Protein AF-A0A645EHX5-F1 (afdb_monomer)

Nearest PDB structures (foldseek):
  8ftm-assembly1_A  TM=7.800E-01  e=5.180E+00  Thermochaetoides thermophila DSM 1495
  3nym-assembly1_B  TM=6.771E-01  e=6.999E+00  Neisseria meningitidis serogroup B
  8tn6-assembly1_C  TM=2.397E-01  e=9.456E+00  synthetic construct

Foldseek 3Di:
DDDDDDPDDPVRVVVVVVQQQVAFQQVNDGGGLVRLVVLLVVLLVLLLVLLVQLVVCVVVVNPVSNLVSLVSNVVSVVSNVRSCVGSVPDDDVVSSDDPPGDHDDDDDDDDDADDDDDDDPDDPDQPDPVLLVLQVVLLVVLVVDDCLLVQLCVLPVDDSVLSVVLSCQQRPFWAQPDPVGTDHDRRGSLLSVLSVCSNVSPDHDPLSVLSSQLSSQLVVVVVVVDHSVVSNVVSCVVRVSVVRSCVVVVVVVVVRVD

Radius of gyration: 20.6 Å; Cα contacts (8 Å, |Δi|>4): 249; chains: 1; bounding box: 69×47×45 Å

Mean predicted aligned error: 15.37 Å

Organism: NCBI:txid1076179

pLDDT: mean 74.82, std 17.23, range [26.59, 97.88]

Solvent-accessible surface area (backbone atoms only — not comparable to full-atom values): 14590 Å² total; per-residue (Å²): 138,84,79,80,75,75,94,61,55,72,72,53,51,53,53,50,49,59,58,30,69,66,37,26,62,56,96,87,40,84,30,35,53,65,56,45,51,51,51,47,50,52,44,32,53,50,38,30,53,30,39,51,49,26,44,53,21,57,77,70,70,37,66,64,59,26,50,51,27,49,50,50,39,56,51,44,52,52,50,43,53,48,46,29,64,47,60,68,47,82,85,63,68,74,74,35,61,56,86,91,54,73,92,77,86,84,87,82,86,90,79,74,82,69,73,92,79,86,87,72,90,80,44,100,40,71,85,35,70,62,17,44,54,47,10,49,55,46,51,58,49,54,77,72,52,78,63,48,43,60,36,28,19,70,60,70,72,48,55,56,67,59,46,47,51,37,50,40,52,62,74,69,38,66,41,70,65,62,95,82,40,71,41,62,66,78,63,44,32,66,61,44,51,32,54,48,29,37,45,68,50,82,69,65,49,72,39,42,56,27,41,57,54,18,50,47,44,22,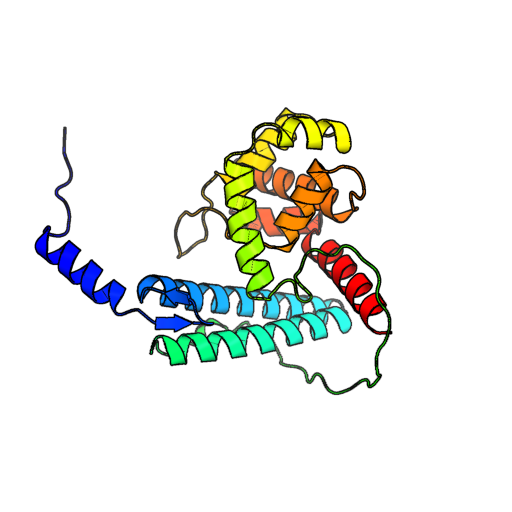51,58,31,36,77,71,71,40,52,60,68,58,15,45,56,54,19,40,72,80,26,46,30,70,61,47,45,50,50,50,54,50,49,52,55,53,65,70,56,51

Secondary structure (DSSP, 8-state):
---PPPSS-HHHHHHHHHHHTT-EEETTEEE-HHHHHHHHHHHHHHHHHHHHHHHHHHHHT-HHHHHHHHHHHHHHHHHHHHHHHHH-PPP-GGGG--TT---------------------S-SSTTSHHHHHHHHHHHHHHTT-SSHHHHHHHHH---HHHHHHHHHHHHT--EE-GGG-EEPPPP-HHHHHHHHHHHH-SS--HHHHHHHHHHHHHHHHHTTT--HHHHHHHHHHH--HHHHHHHHHHHHHHHTT-

Sequence (258 aa):
MGISQPTYSQDQLDEITAKNDKGCMIDGKHYSMYEAEQLQRRIETEVRRQKDIANIAKAAGDDNLRRNAQGNINMLNKKYIQVCKASGLPSQKERMAVSDYRRISLTKIRKKPIIDSGAISGARNPFSKEAEDHAIKYYNSVRKMSTDIQKISKNTGIDISDITEIKKYIFYDEHDLGEEGSSLFDPDYMMAQSWQRLIEGTDIQQHDITLLKHELSEKKLVEKGFTQSEAHIQASKAYNYAKEEEKYYAEINKHYKK

Structure (mmCIF, N/CA/C/O backbone):
data_AF-A0A645EHX5-F1
#
_entry.id   AF-A0A645EHX5-F1
#
loop_
_atom_site.group_PDB
_atom_site.id
_atom_site.type_symbol
_atom_site.label_atom_id
_atom_site.label_alt_id
_atom_site.label_comp_id
_atom_site.label_asym_id
_atom_site.label_entity_id
_atom_site.label_seq_id
_atom_site.pdbx_PDB_ins_code
_atom_site.Cartn_x
_atom_site.Cartn_y
_atom_site.Cartn_z
_atom_site.occupancy
_atom_site.B_iso_or_equiv
_atom_site.auth_seq_id
_atom_site.auth_comp_id
_atom_site.auth_asym_id
_atom_site.auth_atom_id
_atom_site.pdbx_PDB_model_num
ATOM 1 N N . MET A 1 1 ? 40.941 6.424 2.010 1.00 38.06 1 MET A N 1
ATOM 2 C CA . MET A 1 1 ? 40.021 6.941 0.974 1.00 38.06 1 MET A CA 1
ATOM 3 C C . MET A 1 1 ? 40.001 5.941 -0.179 1.00 38.06 1 MET A C 1
ATOM 5 O O . MET A 1 1 ? 40.797 6.071 -1.096 1.00 38.06 1 MET A O 1
ATOM 9 N N . GLY A 1 2 ? 39.202 4.876 -0.078 1.00 41.66 2 GLY A N 1
ATOM 10 C CA . GLY A 1 2 ? 39.077 3.872 -1.141 1.00 41.66 2 GLY A CA 1
ATOM 11 C C . GLY A 1 2 ? 37.868 4.209 -1.999 1.00 41.66 2 GLY A C 1
ATOM 12 O O . GLY A 1 2 ? 36.745 3.952 -1.582 1.00 41.66 2 GLY A O 1
ATOM 13 N N . ILE A 1 3 ? 38.088 4.847 -3.145 1.00 46.94 3 ILE A N 1
ATOM 14 C CA . ILE A 1 3 ? 37.013 5.152 -4.090 1.00 46.94 3 ILE A CA 1
ATOM 15 C C . ILE A 1 3 ? 36.802 3.879 -4.913 1.00 46.94 3 ILE A C 1
ATOM 17 O O . ILE A 1 3 ? 37.708 3.455 -5.630 1.00 46.94 3 ILE A O 1
ATOM 21 N N . SER A 1 4 ? 35.652 3.228 -4.727 1.00 45.72 4 SER A N 1
ATOM 22 C CA . SER A 1 4 ? 35.266 2.022 -5.467 1.00 45.72 4 SER A CA 1
ATOM 23 C C . SER A 1 4 ? 35.268 2.323 -6.966 1.00 45.72 4 SER A C 1
ATOM 25 O O . SER A 1 4 ? 34.642 3.296 -7.391 1.00 45.72 4 SER A O 1
ATOM 27 N N . GLN A 1 5 ? 35.989 1.530 -7.764 1.00 47.69 5 GLN A N 1
ATOM 28 C CA . GLN A 1 5 ? 35.965 1.701 -9.214 1.00 47.69 5 GLN A CA 1
ATOM 29 C C . GLN A 1 5 ? 34.592 1.283 -9.764 1.00 47.69 5 GLN A C 1
ATOM 31 O O . GLN A 1 5 ? 34.064 0.251 -9.341 1.00 47.69 5 GLN A O 1
ATOM 36 N N . PRO A 1 6 ? 34.000 2.065 -10.684 1.00 53.72 6 PRO A N 1
ATOM 37 C CA . PRO A 1 6 ? 32.726 1.718 -11.293 1.00 53.72 6 PRO A CA 1
ATOM 38 C C . PRO A 1 6 ? 32.841 0.390 -12.051 1.00 53.72 6 PRO A C 1
ATOM 40 O O . PRO A 1 6 ? 33.775 0.169 -12.817 1.00 53.72 6 PRO A O 1
ATOM 43 N N . THR A 1 7 ? 31.882 -0.502 -11.807 1.00 52.75 7 THR A N 1
ATOM 44 C CA . THR A 1 7 ? 31.855 -1.891 -12.300 1.00 52.75 7 THR A CA 1
ATOM 45 C C . THR A 1 7 ? 31.716 -2.003 -13.823 1.00 52.75 7 THR A C 1
ATOM 47 O O . THR A 1 7 ? 32.012 -3.055 -14.381 1.00 52.75 7 THR A O 1
ATOM 50 N N . TYR A 1 8 ? 31.294 -0.931 -14.497 1.00 52.12 8 TYR A N 1
ATOM 51 C CA . TYR A 1 8 ? 31.054 -0.885 -15.938 1.00 52.12 8 TYR A CA 1
ATOM 52 C C . TYR A 1 8 ? 31.720 0.348 -16.553 1.00 52.12 8 TYR A C 1
ATOM 54 O O . TYR A 1 8 ? 31.711 1.425 -15.950 1.00 52.12 8 TYR A O 1
ATOM 62 N N . SER A 1 9 ? 32.298 0.198 -17.748 1.00 69.25 9 SER A N 1
ATOM 63 C CA . SER A 1 9 ? 32.816 1.334 -18.520 1.00 69.25 9 SER A CA 1
ATOM 64 C C . SER A 1 9 ? 31.669 2.202 -19.054 1.00 69.25 9 SER A C 1
ATOM 66 O O . SER A 1 9 ? 30.533 1.740 -19.168 1.00 69.25 9 SER A O 1
ATOM 68 N N . GLN A 1 10 ? 31.953 3.460 -19.409 1.00 60.22 10 GLN A N 1
ATOM 69 C CA . GLN A 1 10 ? 30.940 4.371 -19.960 1.00 60.22 10 GLN A CA 1
ATOM 70 C C . GLN A 1 10 ? 30.268 3.790 -21.216 1.00 60.22 10 GLN A C 1
ATOM 72 O O . GLN A 1 10 ? 29.047 3.817 -21.326 1.00 60.22 10 GLN A O 1
ATOM 77 N N . ASP A 1 11 ? 31.048 3.148 -22.088 1.00 59.12 11 ASP A N 1
ATOM 78 C CA . ASP A 1 11 ? 30.528 2.482 -23.286 1.00 59.12 11 ASP A CA 1
ATOM 79 C C . ASP A 1 11 ? 29.586 1.314 -22.941 1.00 59.12 11 ASP A C 1
ATOM 81 O O . ASP A 1 11 ? 28.586 1.096 -23.621 1.00 59.12 11 ASP A O 1
ATOM 85 N N . GLN A 1 12 ? 29.856 0.578 -21.854 1.00 54.19 12 GLN A N 1
ATOM 86 C CA . GLN A 1 12 ? 28.976 -0.493 -21.372 1.00 54.19 12 GLN A CA 1
ATOM 87 C C . GLN A 1 12 ? 27.676 0.056 -20.769 1.00 54.19 12 GLN A C 1
ATOM 89 O O . GLN A 1 12 ? 26.622 -0.549 -20.957 1.00 54.19 12 GLN A O 1
ATOM 94 N N . LEU A 1 13 ? 27.728 1.198 -20.073 1.00 51.84 13 LEU A N 1
ATOM 95 C CA . LEU A 1 13 ? 26.540 1.884 -19.551 1.00 51.84 13 LEU A CA 1
ATOM 96 C C . LEU A 1 13 ? 25.632 2.372 -20.685 1.00 51.84 13 LEU A C 1
ATOM 98 O O . LEU A 1 13 ? 24.416 2.184 -20.617 1.00 51.84 13 LEU A O 1
ATOM 102 N N . ASP A 1 14 ? 26.208 2.919 -21.752 1.00 55.72 14 ASP A N 1
ATOM 103 C CA . ASP A 1 14 ? 25.457 3.393 -22.917 1.00 55.72 14 ASP A CA 1
ATOM 104 C C . ASP A 1 14 ? 24.842 2.219 -23.702 1.00 55.72 14 ASP A C 1
ATOM 106 O O . ASP A 1 14 ? 23.697 2.292 -24.153 1.00 55.72 14 ASP A O 1
ATOM 110 N N . GLU A 1 15 ? 25.538 1.079 -23.783 1.00 54.91 15 GLU A N 1
ATOM 111 C CA . GLU A 1 15 ? 25.020 -0.141 -24.413 1.00 54.91 15 GLU A CA 1
ATOM 112 C C . GLU A 1 15 ? 23.889 -0.802 -23.599 1.00 54.91 15 GLU A C 1
ATOM 114 O O . GLU A 1 15 ? 22.929 -1.332 -24.170 1.00 54.91 15 GLU A O 1
ATOM 119 N N . ILE A 1 16 ? 23.974 -0.758 -22.264 1.00 49.56 16 ILE A N 1
ATOM 120 C CA . ILE A 1 16 ? 22.909 -1.190 -21.344 1.00 49.56 16 ILE A CA 1
ATOM 121 C C . ILE A 1 16 ? 21.696 -0.262 -21.472 1.00 49.56 16 ILE A C 1
ATOM 123 O O . ILE A 1 16 ? 20.566 -0.743 -21.561 1.00 49.56 16 ILE A O 1
ATOM 127 N N . THR A 1 17 ? 21.919 1.050 -21.552 1.00 51.59 17 THR A N 1
ATOM 128 C CA . THR A 1 17 ? 20.861 2.059 -21.720 1.00 51.59 17 THR A CA 1
ATOM 129 C C . THR A 1 17 ? 20.143 1.881 -23.060 1.00 51.59 17 THR A C 1
ATOM 131 O O . THR A 1 17 ? 18.920 1.778 -23.090 1.00 51.59 17 THR A O 1
ATOM 134 N N . ALA A 1 18 ? 20.884 1.679 -24.153 1.00 55.12 18 ALA A N 1
ATOM 135 C CA . ALA A 1 18 ? 20.322 1.417 -25.480 1.00 55.12 18 ALA A CA 1
ATOM 136 C C . ALA A 1 18 ? 19.568 0.071 -25.581 1.00 55.12 18 ALA A C 1
ATOM 138 O O . ALA A 1 18 ? 18.618 -0.062 -26.358 1.00 55.12 18 ALA A O 1
ATOM 139 N N . LYS A 1 19 ? 19.966 -0.951 -24.807 1.00 50.28 19 LYS A N 1
ATOM 140 C CA . LYS A 1 19 ? 19.232 -2.229 -24.695 1.00 50.28 19 LYS A CA 1
ATOM 141 C C . LYS A 1 19 ? 17.985 -2.102 -23.812 1.00 50.28 19 LYS A C 1
ATOM 143 O O . LYS A 1 19 ? 16.971 -2.716 -24.137 1.00 50.28 19 LYS A O 1
ATOM 148 N N . ASN A 1 20 ? 18.029 -1.290 -22.756 1.00 49.09 20 ASN A N 1
ATOM 149 C CA . ASN A 1 20 ? 16.873 -0.962 -21.918 1.00 49.09 20 ASN A CA 1
ATOM 150 C C . ASN A 1 20 ? 15.824 -0.137 -22.682 1.00 49.09 20 ASN A C 1
ATOM 152 O O . ASN A 1 20 ? 14.632 -0.405 -22.530 1.00 49.09 20 ASN A O 1
ATOM 156 N N . ASP A 1 21 ? 16.262 0.763 -23.567 1.00 56.41 21 ASP A N 1
ATOM 157 C CA . ASP A 1 21 ? 15.409 1.582 -24.440 1.00 56.41 21 ASP A CA 1
ATOM 158 C C . ASP A 1 21 ? 14.662 0.785 -25.518 1.00 56.41 21 ASP A C 1
ATOM 160 O O . ASP A 1 21 ? 13.666 1.272 -26.047 1.00 56.41 21 ASP A O 1
ATOM 164 N N . LYS A 1 22 ? 15.074 -0.456 -25.832 1.00 64.38 22 LYS A N 1
ATOM 165 C CA . LYS A 1 22 ? 14.273 -1.331 -26.710 1.00 64.38 22 LYS A CA 1
ATOM 166 C C . LYS A 1 22 ? 12.910 -1.664 -26.105 1.00 64.38 22 LYS A C 1
ATOM 168 O O . LYS A 1 22 ? 11.968 -1.825 -26.875 1.00 64.38 22 LYS A O 1
ATOM 173 N N . GLY A 1 23 ? 12.847 -1.742 -24.771 1.00 69.56 23 GLY A N 1
ATOM 174 C CA . GLY A 1 23 ? 11.644 -1.772 -23.944 1.00 69.56 23 GLY A CA 1
ATOM 175 C C . GLY A 1 23 ? 10.464 -2.610 -24.441 1.00 69.56 23 GLY A C 1
ATOM 176 O O . GLY A 1 23 ? 10.573 -3.523 -25.255 1.00 69.56 23 GLY A O 1
ATOM 177 N N . CYS A 1 24 ? 9.291 -2.319 -23.899 1.00 72.19 24 CYS A N 1
ATOM 178 C CA . CYS A 1 24 ? 8.032 -2.867 -24.365 1.00 72.19 24 CYS A CA 1
ATOM 179 C C . CYS A 1 24 ? 6.868 -1.942 -24.024 1.00 72.19 24 CYS A C 1
ATOM 181 O O . CYS A 1 24 ? 6.900 -1.173 -23.063 1.00 72.19 24 CYS A O 1
ATOM 183 N N . MET A 1 25 ? 5.809 -2.033 -24.825 1.00 70.69 25 MET A N 1
ATOM 184 C CA . MET A 1 25 ? 4.593 -1.263 -24.600 1.00 70.69 25 MET A CA 1
ATOM 185 C C . MET A 1 25 ? 3.594 -2.097 -23.807 1.00 70.69 25 MET A C 1
ATOM 187 O O . MET A 1 25 ? 3.005 -3.044 -24.329 1.00 70.69 25 MET A O 1
ATOM 191 N N . ILE A 1 26 ? 3.364 -1.719 -22.553 1.00 65.44 26 ILE A N 1
ATOM 192 C CA . ILE A 1 26 ? 2.394 -2.372 -21.671 1.00 65.44 26 ILE A CA 1
ATOM 193 C C . ILE A 1 26 ? 1.330 -1.334 -21.308 1.00 65.44 26 ILE A C 1
ATOM 195 O O . ILE A 1 26 ? 1.630 -0.263 -20.790 1.00 65.44 26 ILE A O 1
ATOM 199 N N . ASP A 1 27 ? 0.071 -1.622 -21.646 1.00 59.00 27 ASP A N 1
ATOM 200 C CA . ASP A 1 27 ? -1.072 -0.696 -21.548 1.00 59.00 27 ASP A CA 1
ATOM 201 C C . ASP A 1 27 ? -0.816 0.702 -22.135 1.00 59.00 27 ASP A C 1
ATOM 203 O O . ASP A 1 27 ? -1.329 1.698 -21.635 1.00 59.00 27 ASP A O 1
ATOM 207 N N . GLY A 1 28 ? -0.012 0.818 -23.192 1.00 57.53 28 GLY A N 1
ATOM 208 C CA . GLY A 1 28 ? 0.279 2.108 -23.826 1.00 57.53 28 GLY A CA 1
ATOM 209 C C . GLY A 1 28 ? 1.291 2.981 -23.075 1.00 57.53 28 GLY A C 1
ATOM 210 O O . GLY A 1 28 ? 1.380 4.169 -23.366 1.00 57.53 28 GLY A O 1
ATOM 211 N N . LYS A 1 29 ? 2.041 2.425 -22.116 1.00 58.69 29 LYS A N 1
ATOM 212 C CA . LYS A 1 29 ? 3.270 3.027 -21.578 1.00 58.69 29 LYS A CA 1
ATOM 213 C C . LYS A 1 29 ? 4.481 2.239 -22.057 1.00 58.69 29 LYS A C 1
ATOM 215 O O . LYS A 1 29 ? 4.402 1.016 -22.167 1.00 58.69 29 LYS A O 1
ATOM 220 N N . HIS A 1 30 ? 5.574 2.950 -22.307 1.00 67.50 30 HIS A N 1
ATOM 221 C CA . HIS A 1 30 ? 6.869 2.339 -22.559 1.00 67.50 30 HIS A CA 1
ATOM 222 C C . HIS A 1 30 ? 7.486 1.924 -21.225 1.00 67.50 30 HIS A C 1
ATOM 224 O O . HIS A 1 30 ? 7.610 2.753 -20.328 1.00 67.50 30 HIS A O 1
ATOM 230 N N . TYR A 1 31 ? 7.832 0.651 -21.105 1.00 66.75 31 TYR A N 1
ATOM 231 C CA . TYR A 1 31 ? 8.607 0.099 -20.003 1.00 66.75 31 TYR A CA 1
ATOM 232 C C . TYR A 1 31 ? 9.951 -0.331 -20.561 1.00 66.75 31 TYR A C 1
ATOM 234 O O . TYR A 1 31 ? 9.991 -0.998 -21.593 1.00 66.75 31 TYR A O 1
ATOM 242 N N . SER A 1 32 ? 11.043 -0.014 -19.879 1.00 75.88 32 SER A N 1
ATOM 243 C CA . SER A 1 32 ? 12.301 -0.713 -20.125 1.00 75.88 32 SER A CA 1
ATOM 244 C C . SER A 1 32 ? 12.143 -2.208 -19.826 1.00 75.88 32 SER A C 1
ATOM 246 O O . SER A 1 32 ? 11.229 -2.636 -19.114 1.00 75.88 32 SER A O 1
ATOM 248 N N . MET A 1 33 ? 13.047 -3.030 -20.356 1.00 68.38 33 MET A N 1
ATOM 249 C CA . MET A 1 33 ? 13.034 -4.472 -20.079 1.00 68.38 33 MET A CA 1
ATOM 250 C C . MET A 1 33 ? 13.141 -4.771 -18.578 1.00 68.38 33 MET A C 1
ATOM 252 O O . MET A 1 33 ? 12.440 -5.649 -18.078 1.00 68.38 33 MET A O 1
ATOM 256 N N . TYR A 1 34 ? 13.952 -3.991 -17.858 1.00 65.56 34 TYR A N 1
ATOM 257 C CA . TYR A 1 34 ? 14.086 -4.087 -16.408 1.00 65.56 34 TYR A CA 1
ATOM 258 C C . TYR A 1 34 ? 12.778 -3.743 -15.682 1.00 65.56 34 TYR A C 1
ATOM 260 O O . TYR A 1 34 ? 12.307 -4.519 -14.854 1.00 65.56 34 TYR A O 1
ATOM 268 N N . GLU A 1 35 ? 12.134 -2.624 -16.023 1.00 70.44 35 GLU A N 1
ATOM 269 C CA . GLU A 1 35 ? 10.859 -2.235 -15.403 1.00 70.44 35 GLU A CA 1
ATOM 270 C C . GLU A 1 35 ? 9.736 -3.233 -15.716 1.00 70.44 35 GLU A C 1
ATOM 272 O O . GLU A 1 35 ? 8.873 -3.481 -14.875 1.00 70.44 35 GLU A O 1
ATOM 277 N N . ALA A 1 36 ? 9.744 -3.841 -16.904 1.00 70.81 36 ALA A N 1
ATOM 278 C CA . ALA A 1 36 ? 8.793 -4.886 -17.266 1.00 70.81 36 ALA A CA 1
ATOM 279 C C . ALA A 1 36 ? 9.003 -6.176 -16.455 1.00 70.81 36 ALA A C 1
ATOM 281 O O . ALA A 1 36 ? 8.028 -6.834 -16.088 1.00 70.81 36 ALA A O 1
ATOM 282 N N . GLU A 1 37 ? 10.254 -6.525 -16.147 1.00 74.44 37 GLU A N 1
ATOM 283 C CA . GLU A 1 37 ? 10.597 -7.659 -15.284 1.00 74.44 37 GLU A CA 1
ATOM 284 C C . GLU A 1 37 ? 10.192 -7.402 -13.829 1.00 74.44 37 GLU A C 1
ATOM 286 O O . GLU A 1 37 ? 9.601 -8.272 -13.187 1.00 74.44 37 GLU A O 1
ATOM 291 N N . GLN A 1 38 ? 10.416 -6.187 -13.323 1.00 74.81 38 GLN A N 1
ATOM 292 C CA . GLN A 1 38 ? 9.932 -5.789 -11.998 1.00 74.81 38 GLN A CA 1
ATOM 293 C C . GLN A 1 38 ? 8.402 -5.790 -11.933 1.00 74.81 38 GLN A C 1
ATOM 295 O O . GLN A 1 38 ? 7.809 -6.330 -11.001 1.00 74.81 38 GLN A O 1
ATOM 300 N N . LEU A 1 39 ? 7.735 -5.296 -12.979 1.00 76.94 39 LEU A N 1
ATOM 301 C CA . LEU A 1 39 ? 6.281 -5.362 -13.083 1.00 76.94 39 LEU A CA 1
ATOM 302 C C . LEU A 1 39 ? 5.773 -6.812 -13.099 1.00 76.94 39 LEU A C 1
ATOM 304 O O . LEU A 1 39 ? 4.747 -7.106 -12.482 1.00 76.94 39 LEU A O 1
ATOM 308 N N . GLN A 1 40 ? 6.478 -7.720 -13.780 1.00 84.25 40 GLN A N 1
ATOM 309 C CA . GLN A 1 40 ? 6.174 -9.150 -13.763 1.00 84.25 40 GLN A CA 1
ATOM 310 C C . GLN A 1 40 ? 6.250 -9.707 -12.333 1.00 84.25 40 GLN A C 1
ATOM 312 O O . GLN A 1 40 ? 5.276 -10.315 -11.886 1.00 84.25 40 GLN A O 1
ATOM 317 N N . ARG A 1 41 ? 7.346 -9.451 -11.604 1.00 78.38 41 ARG A N 1
ATOM 318 C CA . ARG A 1 41 ? 7.542 -9.891 -10.207 1.00 78.38 41 ARG A CA 1
ATOM 319 C C . ARG A 1 41 ? 6.477 -9.336 -9.262 1.00 78.38 41 ARG A C 1
ATOM 321 O O . ARG A 1 41 ? 5.880 -10.098 -8.503 1.00 78.38 41 ARG A O 1
ATOM 328 N N . ARG A 1 42 ? 6.147 -8.047 -9.380 1.00 76.00 42 ARG A N 1
ATOM 329 C CA . ARG A 1 42 ? 5.094 -7.404 -8.578 1.00 76.00 42 ARG A CA 1
ATOM 330 C C . ARG A 1 42 ? 3.749 -8.109 -8.741 1.00 76.00 42 ARG A C 1
ATOM 332 O O . ARG A 1 42 ? 3.067 -8.410 -7.763 1.00 76.00 42 ARG A O 1
ATOM 339 N N . ILE A 1 43 ? 3.379 -8.430 -9.983 1.00 79.75 43 ILE A N 1
ATOM 340 C CA . ILE A 1 43 ? 2.148 -9.178 -10.260 1.00 79.75 43 ILE A CA 1
ATOM 341 C C . ILE A 1 43 ? 2.223 -10.590 -9.661 1.00 79.75 43 ILE A C 1
ATOM 343 O O . ILE A 1 43 ? 1.219 -11.074 -9.140 1.00 79.75 43 ILE A O 1
ATOM 347 N N . GLU A 1 44 ? 3.383 -11.253 -9.704 1.00 87.56 44 GLU A N 1
ATOM 348 C CA . GLU A 1 44 ? 3.558 -12.578 -9.096 1.00 87.56 44 GLU A CA 1
ATOM 349 C C . GLU A 1 44 ? 3.335 -12.549 -7.580 1.00 87.56 44 GLU A C 1
ATOM 351 O O . GLU A 1 44 ? 2.581 -13.375 -7.052 1.00 87.56 44 GLU A O 1
ATOM 356 N N . THR A 1 45 ? 3.944 -11.580 -6.894 1.00 78.31 45 THR A N 1
ATOM 357 C CA . THR A 1 45 ? 3.801 -11.371 -5.448 1.00 78.31 45 THR A CA 1
ATOM 358 C C . THR A 1 45 ? 2.357 -11.072 -5.069 1.00 78.31 45 THR A C 1
ATOM 360 O O . THR A 1 45 ? 1.815 -11.725 -4.175 1.00 78.31 45 THR A O 1
ATOM 363 N N . GLU A 1 46 ? 1.676 -10.199 -5.808 1.00 72.75 46 GLU A N 1
ATOM 364 C CA . GLU A 1 46 ? 0.279 -9.887 -5.516 1.00 72.75 46 GLU A CA 1
ATOM 365 C C . GLU A 1 46 ? -0.647 -11.087 -5.778 1.00 72.75 46 GLU A C 1
ATOM 367 O O . GLU A 1 46 ? -1.585 -11.338 -5.019 1.00 72.75 46 GLU A O 1
ATOM 372 N N . VAL A 1 47 ? -0.368 -11.913 -6.795 1.00 83.56 47 VAL A N 1
ATOM 373 C CA . VAL A 1 47 ? -1.117 -13.163 -6.996 1.00 83.56 47 VAL A CA 1
ATOM 374 C C . VAL A 1 47 ? -0.932 -14.115 -5.815 1.00 83.56 47 VAL A C 1
ATOM 376 O O . VAL A 1 47 ? -1.915 -14.745 -5.418 1.00 83.56 47 VAL A O 1
ATOM 379 N N . ARG A 1 48 ? 0.274 -14.229 -5.241 1.00 90.62 48 ARG A N 1
ATOM 380 C CA . ARG A 1 48 ? 0.491 -15.028 -4.021 1.00 90.62 48 ARG A CA 1
ATOM 381 C C . ARG A 1 48 ? -0.316 -14.470 -2.852 1.00 90.62 48 ARG A C 1
ATOM 383 O O . ARG A 1 48 ? -1.123 -15.207 -2.290 1.00 90.62 48 ARG A O 1
ATOM 390 N N . ARG A 1 49 ? -0.227 -13.161 -2.599 1.00 73.06 49 ARG A N 1
ATOM 391 C CA . ARG A 1 49 ? -0.979 -12.483 -1.532 1.00 73.06 49 ARG A CA 1
ATOM 392 C C . ARG A 1 49 ? -2.482 -12.745 -1.630 1.00 73.06 49 ARG A C 1
ATOM 394 O O . ARG A 1 49 ? -3.124 -13.129 -0.656 1.00 73.06 49 ARG A O 1
ATOM 401 N N . GLN A 1 50 ? -3.059 -12.620 -2.825 1.00 77.25 50 GLN A N 1
ATOM 402 C CA . GLN A 1 50 ? -4.484 -12.891 -3.038 1.00 77.25 50 GLN A CA 1
ATOM 403 C C . GLN A 1 50 ? -4.841 -14.376 -2.851 1.00 77.25 50 GLN A C 1
ATOM 405 O O . GLN A 1 50 ? -5.948 -14.700 -2.412 1.00 77.25 50 GLN A O 1
ATOM 410 N N . LYS A 1 51 ? -3.932 -15.305 -3.172 1.00 86.75 51 LYS A N 1
ATOM 411 C CA . LYS A 1 51 ? -4.133 -16.738 -2.903 1.00 86.75 51 LYS A CA 1
ATOM 412 C C . LYS A 1 51 ? -4.100 -17.043 -1.407 1.00 86.75 51 LYS A C 1
ATOM 414 O O . LYS A 1 51 ? -4.948 -17.812 -0.954 1.00 86.75 51 LYS A O 1
ATOM 419 N N . ASP A 1 52 ? -3.206 -16.404 -0.653 1.00 71.75 52 ASP A N 1
ATOM 420 C CA . ASP A 1 52 ? -3.170 -16.491 0.810 1.00 71.75 52 ASP A CA 1
ATOM 421 C C . ASP A 1 52 ? -4.462 -15.949 1.426 1.00 71.75 52 ASP A C 1
ATOM 423 O O . ASP A 1 52 ? -5.102 -16.633 2.225 1.00 71.75 52 ASP A O 1
ATOM 427 N N . ILE A 1 53 ? -4.937 -14.788 0.965 1.00 67.88 53 ILE A N 1
ATOM 428 C CA . ILE A 1 53 ? -6.234 -14.230 1.376 1.00 67.88 53 ILE A CA 1
ATOM 429 C C . ILE A 1 53 ? -7.369 -15.217 1.081 1.00 67.88 53 ILE A C 1
ATOM 431 O O . ILE A 1 53 ? -8.219 -15.457 1.937 1.00 67.88 53 ILE A O 1
ATOM 435 N N . ALA A 1 54 ? -7.385 -15.844 -0.098 1.00 74.75 54 ALA A N 1
ATOM 436 C CA . ALA A 1 54 ? -8.406 -16.832 -0.441 1.00 74.75 54 ALA A CA 1
ATOM 437 C C . ALA A 1 54 ? -8.360 -18.080 0.464 1.00 74.75 54 ALA A C 1
ATOM 439 O O . ALA A 1 54 ? -9.412 -18.654 0.765 1.00 74.75 54 ALA A O 1
ATOM 440 N N . ASN A 1 55 ? -7.172 -18.497 0.909 1.00 80.31 55 ASN A N 1
ATOM 441 C CA . ASN A 1 55 ? -6.998 -19.589 1.867 1.00 80.31 55 ASN A CA 1
ATOM 442 C C . ASN A 1 55 ? -7.496 -19.206 3.263 1.00 80.31 55 ASN A C 1
ATOM 444 O O . ASN A 1 55 ? -8.253 -19.969 3.867 1.00 80.31 55 ASN A O 1
ATOM 448 N N . ILE A 1 56 ? -7.143 -18.011 3.741 1.00 72.06 56 ILE A N 1
ATOM 449 C CA . ILE A 1 56 ? -7.613 -17.473 5.024 1.00 72.06 56 ILE A CA 1
ATOM 450 C C . ILE A 1 56 ? -9.140 -17.338 5.008 1.00 72.06 56 ILE A C 1
ATOM 452 O O . ILE A 1 56 ? -9.815 -17.814 5.918 1.00 72.06 56 ILE A O 1
ATOM 456 N N . ALA A 1 57 ? -9.703 -16.773 3.939 1.00 70.44 57 ALA A N 1
ATOM 457 C CA . ALA A 1 57 ? -11.144 -16.626 3.759 1.00 70.44 57 ALA A CA 1
ATOM 458 C C . ALA A 1 57 ? -11.864 -17.981 3.767 1.00 70.44 57 ALA A C 1
ATOM 460 O O . ALA A 1 57 ? -12.903 -18.136 4.403 1.00 70.44 57 ALA A O 1
ATOM 461 N N . LYS A 1 58 ? -11.281 -18.996 3.117 1.00 84.88 58 LYS A N 1
ATOM 462 C CA . LYS A 1 58 ? -11.792 -20.370 3.155 1.00 84.88 58 LYS A CA 1
ATOM 463 C C . LYS A 1 58 ? -11.768 -20.945 4.575 1.00 84.88 58 LYS A C 1
ATOM 465 O O . LYS A 1 58 ? -12.745 -21.579 4.961 1.00 84.88 58 LYS A O 1
ATOM 470 N N . ALA A 1 59 ? -10.688 -20.742 5.331 1.00 76.56 59 ALA A N 1
ATOM 471 C CA . ALA A 1 59 ? -10.583 -21.202 6.718 1.00 76.56 59 ALA A CA 1
ATOM 472 C C . ALA A 1 59 ? -11.587 -20.491 7.644 1.00 76.56 59 ALA A C 1
ATOM 474 O O . ALA A 1 59 ? -12.125 -21.110 8.557 1.00 76.56 59 ALA A O 1
ATOM 475 N N . ALA A 1 60 ? -11.881 -19.218 7.370 1.00 66.06 60 ALA A N 1
ATOM 476 C CA . ALA A 1 60 ? -12.855 -18.412 8.101 1.00 66.06 60 ALA A CA 1
ATOM 477 C C . ALA A 1 60 ? -14.318 -18.616 7.650 1.00 66.06 60 ALA A C 1
ATOM 479 O O . ALA A 1 60 ? -15.226 -18.087 8.286 1.00 66.06 60 ALA A O 1
ATOM 480 N N . GLY A 1 61 ? -14.564 -19.344 6.554 1.00 70.00 61 GLY A N 1
ATOM 481 C CA . GLY A 1 61 ? -15.900 -19.496 5.964 1.00 70.00 61 GLY A CA 1
ATOM 482 C C . GLY A 1 61 ? -16.440 -18.242 5.253 1.00 70.00 61 GLY A C 1
ATOM 483 O O . GLY A 1 61 ? -17.637 -18.165 4.983 1.00 70.00 61 GLY A O 1
ATOM 484 N N . ASP A 1 62 ? -15.590 -17.259 4.935 1.00 65.69 62 ASP A N 1
ATOM 485 C CA . ASP A 1 62 ? -15.983 -16.038 4.219 1.00 65.69 62 ASP A CA 1
ATOM 486 C C . ASP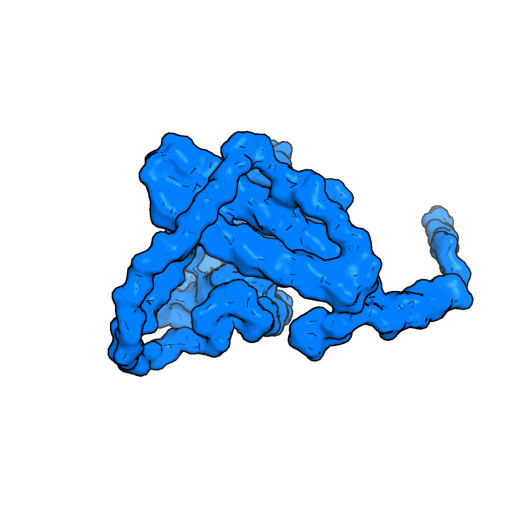 A 1 62 ? -15.950 -16.246 2.696 1.00 65.69 62 ASP A C 1
ATOM 488 O O . ASP A 1 62 ? -14.961 -15.997 1.998 1.00 65.69 62 ASP A O 1
ATOM 492 N N . ASP A 1 63 ? -17.077 -16.709 2.159 1.00 69.75 63 ASP A N 1
ATOM 493 C CA . ASP A 1 63 ? -17.222 -16.978 0.730 1.00 69.75 63 ASP A CA 1
ATOM 494 C C . ASP A 1 63 ? -17.189 -15.721 -0.154 1.00 69.75 63 ASP A C 1
ATOM 496 O O . ASP A 1 63 ? -16.896 -15.823 -1.351 1.00 69.75 63 ASP A O 1
ATOM 500 N N . ASN A 1 64 ? -17.512 -14.539 0.381 1.00 61.78 64 ASN A N 1
ATOM 501 C CA . ASN A 1 64 ? -17.483 -13.305 -0.405 1.00 61.78 64 ASN A CA 1
ATOM 502 C C . ASN A 1 64 ? -16.042 -12.838 -0.601 1.00 61.78 64 ASN A C 1
ATOM 504 O O . ASN A 1 64 ? -15.639 -12.627 -1.746 1.00 61.78 64 ASN A O 1
ATOM 508 N N . LEU A 1 65 ? -15.261 -12.790 0.481 1.00 61.19 65 LEU A N 1
ATOM 509 C CA . LEU A 1 65 ? -13.835 -12.462 0.447 1.00 61.19 65 LEU A CA 1
ATOM 510 C C . LEU A 1 65 ? -13.069 -13.434 -0.457 1.00 61.19 65 LEU A C 1
ATOM 512 O O . LEU A 1 65 ? -12.304 -13.034 -1.335 1.00 61.19 65 LEU A O 1
ATOM 516 N N . ARG A 1 66 ? -13.362 -14.733 -0.336 1.00 75.75 66 ARG A N 1
ATOM 517 C CA . ARG A 1 66 ? -12.759 -15.764 -1.188 1.00 75.75 66 ARG A CA 1
ATOM 518 C C . ARG A 1 66 ? -13.070 -15.552 -2.677 1.00 75.75 66 ARG A C 1
ATOM 520 O O . ARG A 1 66 ? -12.208 -15.792 -3.526 1.00 75.75 66 ARG A O 1
ATOM 527 N N . ARG A 1 67 ? -14.288 -15.107 -3.021 1.00 69.81 67 ARG A N 1
ATOM 528 C CA . ARG A 1 67 ? -14.689 -14.794 -4.408 1.00 69.81 67 ARG A CA 1
ATOM 529 C C . ARG A 1 67 ? -14.062 -13.502 -4.926 1.00 69.81 67 ARG A C 1
ATOM 531 O O . ARG A 1 67 ? -13.664 -13.475 -6.090 1.00 69.81 67 ARG A O 1
ATOM 538 N N . ASN A 1 68 ? -13.936 -12.475 -4.091 1.00 66.50 68 ASN A N 1
ATOM 539 C CA . ASN A 1 68 ? -13.264 -11.227 -4.453 1.00 66.50 68 ASN A CA 1
ATOM 540 C C . ASN A 1 68 ? -11.778 -11.465 -4.730 1.00 66.50 68 ASN A C 1
ATOM 542 O O . ASN A 1 68 ? -11.313 -11.161 -5.830 1.00 66.50 68 ASN A O 1
ATOM 546 N N . ALA A 1 69 ? -11.080 -12.145 -3.815 1.00 66.44 69 ALA A N 1
ATOM 547 C CA . ALA A 1 69 ? -9.691 -12.553 -4.005 1.00 66.44 69 ALA A CA 1
ATOM 548 C C . ALA A 1 69 ? -9.521 -13.379 -5.291 1.00 66.44 69 ALA A C 1
ATOM 550 O O . ALA A 1 69 ? -8.623 -13.138 -6.095 1.00 66.44 69 ALA A O 1
ATOM 551 N N . GLN A 1 70 ? -10.454 -14.295 -5.579 1.00 82.31 70 GLN A N 1
ATOM 552 C CA . GLN A 1 70 ? -10.457 -15.032 -6.843 1.00 82.31 70 GLN A CA 1
ATOM 553 C C . GLN A 1 70 ? -10.629 -14.132 -8.082 1.00 82.31 70 GLN A C 1
ATOM 555 O O . GLN A 1 70 ? -10.024 -14.409 -9.125 1.00 82.31 70 GLN A O 1
ATOM 560 N N . GLY A 1 71 ? -11.462 -13.093 -7.997 1.00 72.62 71 GLY A N 1
ATOM 561 C CA . GLY A 1 71 ? -11.631 -12.069 -9.029 1.00 72.62 71 GLY A CA 1
ATOM 562 C C . GLY A 1 71 ? -10.331 -11.316 -9.303 1.00 72.62 71 GLY A C 1
ATOM 563 O O . GLY A 1 71 ? -9.900 -11.257 -10.458 1.00 72.62 71 GLY A O 1
ATOM 564 N N . ASN A 1 72 ? -9.667 -10.858 -8.242 1.00 71.88 72 ASN A N 1
ATOM 565 C CA . ASN A 1 72 ? -8.376 -10.171 -8.302 1.00 71.88 72 ASN A CA 1
ATOM 566 C C . ASN A 1 72 ? -7.299 -11.070 -8.918 1.00 71.88 72 ASN A C 1
ATOM 568 O O . ASN A 1 72 ? -6.654 -10.678 -9.887 1.00 71.88 72 ASN A O 1
ATOM 572 N N . ILE A 1 73 ? -7.197 -12.329 -8.473 1.00 81.81 73 ILE A N 1
ATOM 573 C CA . ILE A 1 73 ? -6.288 -13.331 -9.055 1.00 81.81 73 ILE A CA 1
ATOM 574 C C . ILE A 1 73 ? -6.528 -13.486 -10.560 1.00 81.81 73 ILE A C 1
ATOM 576 O O . ILE A 1 73 ? -5.576 -13.571 -11.333 1.00 81.81 73 ILE A O 1
ATOM 580 N N . ASN A 1 74 ? -7.784 -13.539 -11.013 1.00 81.31 74 ASN A N 1
ATOM 581 C CA . ASN A 1 74 ? -8.081 -13.669 -12.442 1.00 81.31 74 ASN A CA 1
ATOM 582 C C . ASN A 1 74 ? -7.637 -12.428 -13.236 1.00 81.31 74 ASN A C 1
ATOM 584 O O . ASN A 1 74 ? -7.182 -12.571 -14.371 1.00 81.31 74 ASN A O 1
ATOM 588 N N . MET A 1 75 ? -7.781 -11.228 -12.669 1.00 74.94 75 MET A N 1
ATOM 589 C CA . MET A 1 75 ? -7.367 -9.973 -13.301 1.00 74.94 75 MET A CA 1
ATOM 590 C C . MET A 1 75 ? -5.842 -9.847 -13.359 1.00 74.94 75 MET A C 1
ATOM 592 O O . MET A 1 75 ? -5.292 -9.621 -14.436 1.00 74.94 75 MET A O 1
ATOM 596 N N . LEU A 1 76 ? -5.161 -10.108 -12.244 1.00 80.06 76 LEU A N 1
ATOM 597 C CA . LEU A 1 76 ? -3.702 -10.112 -12.150 1.00 80.06 76 LEU A CA 1
ATOM 598 C C . LEU A 1 76 ? -3.083 -11.137 -13.098 1.00 80.06 76 LEU A C 1
ATOM 600 O O . LEU A 1 76 ? -2.162 -10.808 -13.830 1.00 80.06 76 LEU A O 1
ATOM 604 N N . ASN A 1 77 ? -3.647 -12.345 -13.203 1.00 87.69 77 ASN A N 1
ATOM 605 C CA . ASN A 1 77 ? -3.171 -13.336 -14.174 1.00 87.69 77 ASN A CA 1
ATOM 606 C C . ASN A 1 77 ? -3.340 -12.877 -15.631 1.00 87.69 77 ASN A C 1
ATOM 608 O O . ASN A 1 77 ? -2.499 -13.192 -16.472 1.00 87.69 77 ASN A O 1
ATOM 612 N N . LYS A 1 78 ? -4.408 -12.139 -15.967 1.00 84.75 78 LYS A N 1
ATOM 613 C CA . LYS A 1 78 ? -4.551 -11.557 -17.314 1.00 84.75 78 LYS A CA 1
ATOM 614 C C . LYS A 1 78 ? -3.462 -10.523 -17.572 1.00 84.75 78 LYS A C 1
ATOM 616 O O . LYS A 1 78 ? -2.839 -10.562 -18.632 1.00 84.75 78 LYS A O 1
ATOM 621 N N . LYS A 1 79 ? -3.222 -9.647 -16.595 1.00 79.69 79 LYS A N 1
ATOM 622 C CA . LYS A 1 79 ? -2.179 -8.625 -16.662 1.00 79.69 79 LYS A CA 1
ATOM 623 C C . LYS A 1 79 ? -0.790 -9.256 -16.773 1.00 79.69 79 LYS A C 1
ATOM 625 O O . LYS A 1 79 ? -0.029 -8.877 -17.650 1.00 79.69 79 LYS A O 1
ATOM 630 N N . TYR A 1 80 ? -0.511 -10.291 -15.987 1.00 87.69 80 TYR A N 1
ATOM 631 C CA . TYR A 1 80 ? 0.713 -11.088 -16.051 1.00 87.69 80 TYR A CA 1
ATOM 632 C C . TYR A 1 80 ? 0.976 -11.630 -17.457 1.00 87.69 80 TYR A C 1
ATOM 634 O O . TYR A 1 80 ? 2.050 -11.438 -18.021 1.00 87.69 80 TYR A O 1
ATOM 642 N N . ILE A 1 81 ? -0.035 -12.270 -18.055 1.00 87.81 81 ILE A N 1
ATOM 643 C CA . ILE A 1 81 ? 0.055 -12.815 -19.415 1.00 87.81 81 ILE A CA 1
ATOM 644 C C . ILE A 1 81 ? 0.328 -11.699 -20.426 1.00 87.81 81 ILE A C 1
ATOM 646 O O . ILE A 1 81 ? 1.093 -11.902 -21.365 1.00 87.81 81 ILE A O 1
ATOM 650 N N . GLN A 1 82 ? -0.303 -10.539 -20.261 1.00 84.62 82 GLN A N 1
ATOM 651 C CA . GLN A 1 82 ? -0.083 -9.393 -21.133 1.00 84.62 82 GLN A CA 1
ATOM 652 C C . GLN A 1 82 ? 1.341 -8.847 -21.007 1.00 84.62 82 GLN A C 1
ATOM 654 O O . GLN A 1 82 ? 1.969 -8.614 -22.034 1.00 84.62 82 GLN A O 1
ATOM 659 N N . VAL A 1 83 ? 1.850 -8.694 -19.781 1.00 82.69 83 VAL A N 1
ATOM 660 C CA . VAL A 1 83 ? 3.228 -8.265 -19.507 1.00 82.69 83 VAL A CA 1
ATOM 661 C C . VAL A 1 83 ? 4.204 -9.229 -20.170 1.00 82.69 83 VAL A C 1
ATOM 663 O O . VAL A 1 83 ? 4.966 -8.790 -21.019 1.00 82.69 83 VAL A O 1
ATOM 666 N N . CYS A 1 84 ? 4.095 -10.539 -19.913 1.00 87.00 84 CYS A N 1
ATOM 667 C CA . CYS A 1 84 ? 4.972 -11.550 -20.519 1.00 87.00 84 CYS A CA 1
ATOM 668 C C . CYS A 1 84 ? 4.932 -11.519 -22.057 1.00 87.00 84 CYS A C 1
ATOM 670 O O . CYS A 1 84 ? 5.957 -11.656 -22.715 1.00 87.00 84 CYS A O 1
ATOM 672 N N . LYS A 1 85 ? 3.745 -11.331 -22.651 1.00 87.38 85 LYS A N 1
ATOM 673 C CA . LYS A 1 85 ? 3.596 -11.237 -24.113 1.00 87.38 85 LYS A CA 1
ATOM 674 C C . LYS A 1 85 ? 4.222 -9.972 -24.690 1.00 87.38 85 LYS A C 1
ATOM 676 O O . LYS A 1 85 ? 4.799 -10.039 -25.767 1.00 87.38 85 LYS A O 1
ATOM 681 N N . ALA A 1 86 ? 4.053 -8.837 -24.017 1.00 81.44 86 ALA A N 1
ATOM 682 C CA . ALA A 1 86 ? 4.541 -7.548 -24.488 1.00 81.44 86 ALA A CA 1
ATOM 683 C C . ALA A 1 86 ? 6.059 -7.416 -24.319 1.00 81.44 86 ALA A C 1
ATOM 685 O O . ALA A 1 86 ? 6.715 -6.895 -25.214 1.00 81.44 86 ALA A O 1
ATOM 686 N N . SER A 1 87 ? 6.610 -7.907 -23.207 1.00 81.44 87 SER A N 1
ATOM 687 C CA . SER A 1 87 ? 8.045 -7.857 -22.912 1.00 81.44 87 SER A CA 1
ATOM 688 C C . SER A 1 87 ? 8.835 -9.028 -23.494 1.00 81.44 87 SER A C 1
ATOM 690 O O . SER A 1 87 ? 10.056 -8.970 -23.555 1.00 81.44 87 SER A O 1
ATOM 692 N N . GLY A 1 88 ? 8.171 -10.115 -23.896 1.00 83.62 88 GLY A N 1
ATOM 693 C CA . GLY A 1 88 ? 8.841 -11.351 -24.308 1.00 83.62 88 GLY A CA 1
ATOM 694 C C . GLY A 1 88 ? 9.476 -12.125 -23.146 1.00 83.62 88 GLY A C 1
ATOM 695 O O . GLY A 1 88 ? 10.202 -13.090 -23.386 1.00 83.62 88 GLY A O 1
ATOM 696 N N . LEU A 1 89 ? 9.211 -11.728 -21.896 1.00 82.62 89 LEU A N 1
ATOM 697 C CA . LEU A 1 89 ? 9.706 -12.427 -20.714 1.00 82.62 89 LEU A CA 1
ATOM 698 C C . LEU A 1 89 ? 9.074 -13.823 -20.583 1.00 82.62 89 LEU A C 1
ATOM 700 O O . LEU A 1 89 ? 7.891 -14.013 -20.903 1.00 82.62 89 LEU A O 1
ATOM 704 N N . PRO A 1 90 ? 9.830 -14.816 -20.079 1.00 83.88 90 PRO A N 1
ATOM 705 C CA . PRO A 1 90 ? 9.293 -16.145 -19.847 1.00 83.88 90 PRO A CA 1
ATOM 706 C C . PRO A 1 90 ? 8.218 -16.104 -18.758 1.00 83.88 90 PRO A C 1
ATOM 708 O O . PRO A 1 90 ? 8.362 -15.450 -17.727 1.00 83.88 90 PRO A O 1
ATOM 711 N N . SER A 1 91 ? 7.136 -16.847 -18.974 1.00 90.06 91 SER A N 1
ATOM 712 C CA . SER A 1 91 ? 6.075 -17.023 -17.983 1.00 90.06 91 SER A CA 1
ATOM 713 C C . SER A 1 91 ? 6.545 -17.971 -16.874 1.00 90.06 91 SER A C 1
ATOM 715 O O . SER A 1 91 ? 6.737 -19.153 -17.136 1.00 90.06 91 SER A O 1
ATOM 717 N N . GLN A 1 92 ? 6.620 -17.483 -15.639 1.00 88.12 92 GLN A N 1
ATOM 718 C CA . GLN A 1 92 ? 7.059 -18.192 -14.431 1.00 88.12 92 GLN A CA 1
ATOM 719 C C . GLN A 1 92 ? 5.887 -18.422 -13.462 1.00 88.12 92 GLN A C 1
ATOM 721 O O . GLN A 1 92 ? 5.852 -17.929 -12.333 1.00 88.12 92 GLN A O 1
ATOM 726 N N . LYS A 1 93 ? 4.865 -19.162 -13.908 1.00 86.50 93 LYS A N 1
ATOM 727 C CA . LYS A 1 93 ? 3.623 -19.359 -13.129 1.00 86.50 93 LYS A CA 1
ATOM 728 C C . LYS A 1 93 ? 3.843 -20.120 -11.827 1.00 86.50 93 LYS A C 1
ATOM 730 O O . LYS A 1 93 ? 3.042 -19.988 -10.903 1.00 86.50 93 LYS A O 1
ATOM 735 N N . GLU A 1 94 ? 4.912 -20.897 -11.766 1.00 86.75 94 GLU A N 1
ATOM 736 C CA . GLU A 1 94 ? 5.364 -21.658 -10.609 1.00 86.75 94 GLU A CA 1
ATOM 737 C C . GLU A 1 94 ? 5.624 -20.725 -9.420 1.00 86.75 94 GLU A C 1
ATOM 739 O O . GLU A 1 94 ? 5.246 -21.049 -8.297 1.00 86.75 94 GLU A O 1
ATOM 744 N N . ARG A 1 95 ? 6.149 -19.515 -9.669 1.00 86.81 95 ARG A N 1
ATOM 745 C CA . ARG A 1 95 ? 6.416 -18.503 -8.632 1.00 86.81 95 ARG A CA 1
ATOM 746 C C . ARG A 1 95 ? 5.157 -17.984 -7.954 1.00 86.81 95 ARG A C 1
ATOM 748 O O . ARG A 1 95 ? 5.213 -17.546 -6.812 1.00 86.81 95 ARG A O 1
ATOM 755 N N . MET A 1 96 ? 4.022 -18.050 -8.646 1.00 90.12 96 MET A N 1
ATOM 756 C CA . MET A 1 96 ? 2.728 -17.618 -8.129 1.00 90.12 96 MET A CA 1
ATOM 757 C C . MET A 1 96 ? 2.021 -18.706 -7.318 1.00 90.12 96 MET A C 1
ATOM 759 O O . MET A 1 96 ? 0.888 -18.488 -6.884 1.00 90.12 96 MET A O 1
ATOM 763 N N . ALA A 1 97 ? 2.583 -19.909 -7.189 1.00 89.12 97 ALA A N 1
ATOM 764 C CA . ALA A 1 97 ? 1.955 -20.994 -6.446 1.00 89.12 97 ALA A CA 1
ATOM 765 C C . ALA A 1 97 ? 1.920 -20.691 -4.939 1.00 89.12 97 ALA A C 1
ATOM 767 O O . ALA A 1 97 ? 2.848 -20.119 -4.383 1.00 89.12 97 ALA A O 1
ATOM 768 N N . VAL A 1 98 ? 0.825 -21.088 -4.295 1.00 87.50 98 VAL A N 1
ATOM 769 C CA . VAL A 1 98 ? 0.624 -21.003 -2.845 1.00 87.50 98 VAL A CA 1
ATOM 770 C C . VAL A 1 98 ? 0.005 -22.322 -2.413 1.00 87.50 98 VAL A C 1
ATOM 772 O O . VAL A 1 98 ? -0.927 -22.807 -3.068 1.00 87.50 98 VAL A O 1
ATOM 775 N N . SER A 1 99 ? 0.536 -22.910 -1.343 1.00 86.50 99 SER A N 1
ATOM 776 C CA . SER A 1 99 ? 0.051 -24.171 -0.780 1.00 86.50 99 SER A CA 1
ATOM 777 C C . SER A 1 99 ? -1.440 -24.089 -0.442 1.00 86.50 99 SER A C 1
ATOM 779 O O . SER A 1 99 ? -1.955 -23.034 -0.086 1.00 86.50 99 SER A O 1
ATOM 781 N N . ASP A 1 100 ? -2.167 -25.193 -0.610 1.00 86.31 100 ASP A N 1
ATOM 782 C CA . ASP A 1 100 ? -3.607 -25.326 -0.316 1.00 86.31 100 ASP A CA 1
ATOM 783 C C . ASP A 1 100 ? -4.586 -24.456 -1.123 1.00 86.31 100 ASP A C 1
ATOM 785 O O . ASP A 1 100 ? -5.807 -24.679 -1.063 1.00 86.31 100 ASP A O 1
ATOM 789 N N . TYR A 1 101 ? -4.082 -23.536 -1.952 1.00 90.62 101 TYR A N 1
ATOM 790 C CA . TYR A 1 101 ? -4.919 -22.700 -2.798 1.00 90.62 101 TYR A CA 1
ATOM 791 C C . TYR A 1 101 ? -5.672 -23.533 -3.837 1.00 90.62 101 TYR A C 1
ATOM 793 O O . TYR A 1 101 ? -5.095 -24.257 -4.652 1.00 90.62 101 TYR A O 1
ATOM 801 N N . ARG A 1 102 ? -7.001 -23.378 -3.854 1.00 90.00 102 ARG A N 1
ATOM 802 C CA . ARG A 1 102 ? -7.879 -23.974 -4.869 1.00 90.00 102 ARG A CA 1
ATOM 803 C C . ARG A 1 102 ? -8.744 -22.914 -5.528 1.00 90.00 102 ARG A C 1
ATOM 805 O O . ARG A 1 102 ? -9.549 -22.257 -4.862 1.00 90.00 102 ARG A O 1
ATOM 812 N N . ARG A 1 103 ? -8.619 -22.826 -6.855 1.00 88.75 103 ARG A N 1
ATOM 813 C CA . ARG A 1 103 ? -9.403 -21.922 -7.698 1.00 88.75 103 ARG A CA 1
ATOM 814 C C . ARG A 1 103 ? -10.902 -22.208 -7.579 1.00 88.75 103 ARG A C 1
ATOM 816 O O . ARG A 1 103 ? -11.313 -23.366 -7.617 1.00 88.75 103 ARG A O 1
ATOM 823 N N . ILE A 1 104 ? -11.712 -21.153 -7.522 1.00 84.62 104 ILE A N 1
ATOM 824 C CA . ILE A 1 104 ? -13.183 -21.225 -7.573 1.00 84.62 104 ILE A CA 1
ATOM 825 C C . ILE A 1 104 ? -13.755 -20.516 -8.817 1.00 84.62 104 ILE A C 1
ATOM 827 O O . ILE A 1 104 ? -13.105 -19.651 -9.406 1.00 84.62 104 ILE A O 1
ATOM 831 N N . SER A 1 105 ? -14.964 -20.901 -9.246 1.00 77.81 105 SER A N 1
ATOM 832 C CA . SER A 1 105 ? -15.669 -20.313 -10.405 1.00 77.81 105 SER A CA 1
ATOM 833 C C . SER A 1 105 ? -16.507 -19.087 -10.011 1.00 77.81 105 SER A C 1
ATOM 835 O O . SER A 1 105 ? -17.056 -19.047 -8.913 1.00 77.81 105 SER A O 1
ATOM 837 N N . LEU A 1 106 ? -16.632 -18.101 -10.911 1.00 67.81 106 LEU A N 1
ATOM 838 C CA . LEU A 1 106 ? -17.279 -16.800 -10.649 1.00 67.81 106 LEU A CA 1
ATOM 839 C C . LEU A 1 106 ? -18.635 -16.564 -11.370 1.00 67.81 106 LEU A C 1
ATOM 841 O O . LEU A 1 106 ? -19.151 -15.451 -11.361 1.00 67.81 106 LEU A O 1
ATOM 845 N N . THR A 1 107 ? -19.254 -17.557 -12.014 1.00 52.19 107 THR A N 1
ATOM 846 C CA . THR A 1 107 ? -20.591 -17.424 -12.662 1.00 52.19 107 THR A CA 1
ATOM 847 C C . THR A 1 107 ? -21.747 -17.376 -11.639 1.00 52.19 107 THR A C 1
ATOM 849 O O . THR A 1 107 ? -21.721 -18.189 -10.727 1.00 52.19 107 THR A O 1
ATOM 852 N N . LYS A 1 108 ? -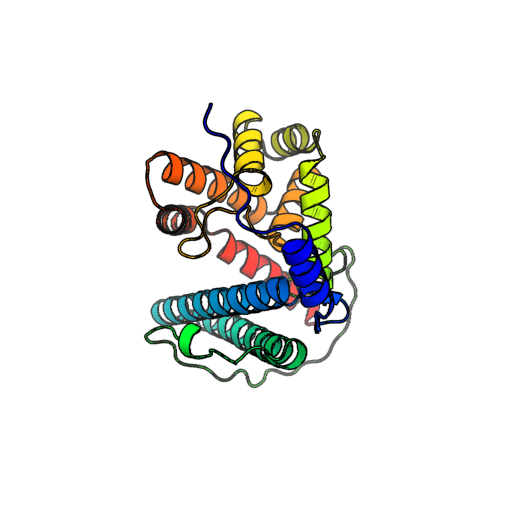22.853 -16.600 -11.717 1.00 48.88 108 LYS A N 1
ATOM 853 C CA . LYS A 1 108 ? -23.354 -15.473 -12.548 1.00 48.88 108 LYS A CA 1
ATOM 854 C C . LYS A 1 108 ? -24.569 -14.870 -11.780 1.00 48.88 108 LYS A C 1
ATOM 856 O O . LYS A 1 108 ? -25.574 -15.561 -11.654 1.00 48.88 108 LYS A O 1
ATOM 861 N N . ILE A 1 109 ? -24.547 -13.617 -11.307 1.00 38.81 109 ILE A N 1
ATOM 862 C CA . ILE A 1 109 ? -25.787 -12.888 -10.937 1.00 38.81 109 ILE A CA 1
ATOM 863 C C . ILE A 1 109 ? -25.957 -11.723 -11.914 1.00 38.81 109 ILE A C 1
ATOM 865 O O . ILE A 1 109 ? -25.101 -10.848 -12.013 1.00 38.81 109 ILE A O 1
ATOM 869 N N . ARG A 1 110 ? -27.053 -11.759 -12.682 1.00 38.44 110 ARG A N 1
ATOM 870 C CA . ARG A 1 110 ? -27.498 -10.698 -13.599 1.00 38.44 110 ARG A CA 1
ATOM 871 C C . ARG A 1 110 ? -28.142 -9.564 -12.792 1.00 38.44 110 ARG A C 1
ATOM 873 O O . ARG A 1 110 ? -29.063 -9.866 -12.040 1.00 38.44 110 ARG A O 1
ATOM 880 N N . LYS A 1 111 ? -27.804 -8.296 -13.066 1.00 29.91 111 LYS A N 1
ATOM 881 C CA . LYS A 1 111 ? -28.775 -7.263 -13.495 1.00 29.91 111 LYS A CA 1
ATOM 882 C C . LYS A 1 111 ? -28.119 -5.922 -13.872 1.00 29.91 111 LYS A C 1
ATOM 884 O O . LYS A 1 111 ? -26.952 -5.694 -13.594 1.00 29.91 111 LYS A O 1
ATOM 889 N N . LYS A 1 112 ? -28.923 -5.187 -14.648 1.00 26.59 112 LYS A N 1
ATOM 890 C CA . LYS A 1 112 ? -28.739 -3.995 -15.500 1.00 26.59 112 LYS A CA 1
ATOM 891 C C . LYS A 1 112 ? -28.794 -2.659 -14.706 1.00 26.59 112 LYS A C 1
ATOM 893 O O . LYS A 1 112 ? -29.153 -2.748 -13.541 1.00 26.59 112 LYS A O 1
ATOM 898 N N . PRO A 1 113 ? -28.483 -1.505 -15.351 1.00 43.59 113 PRO A N 1
ATOM 899 C CA . PRO A 1 113 ? -27.939 -0.284 -14.730 1.00 43.59 113 PRO A CA 1
ATOM 900 C C . PRO A 1 113 ? -28.944 0.880 -14.548 1.00 43.59 113 PRO A C 1
ATOM 902 O O . PRO A 1 113 ? -30.039 0.802 -15.112 1.00 43.59 113 PRO A O 1
ATOM 905 N N . ILE A 1 114 ? -28.464 1.959 -13.890 1.00 31.78 114 ILE A N 1
ATOM 906 C CA . ILE A 1 114 ? -28.734 3.431 -13.902 1.00 31.78 114 ILE A CA 1
ATOM 907 C C . ILE A 1 114 ? -28.873 3.851 -12.406 1.00 31.78 114 ILE A C 1
ATOM 909 O O . ILE A 1 114 ? -29.734 3.314 -11.718 1.00 31.78 114 ILE A O 1
ATOM 913 N N . ILE A 1 115 ? -28.086 4.756 -11.793 1.00 29.97 115 ILE A N 1
ATOM 914 C CA . ILE A 1 115 ? -27.974 6.215 -12.015 1.00 29.97 115 ILE A CA 1
ATOM 915 C C . ILE A 1 115 ? -26.755 6.794 -11.250 1.00 29.97 115 ILE A C 1
ATOM 917 O O . ILE A 1 115 ? -26.343 6.288 -10.211 1.00 29.97 115 ILE A O 1
ATOM 921 N N . ASP A 1 116 ? -26.257 7.895 -11.801 1.00 44.41 116 ASP A N 1
ATOM 922 C CA . ASP A 1 116 ? -25.305 8.910 -11.339 1.00 44.41 116 ASP A CA 1
ATOM 923 C C . ASP A 1 116 ? -25.357 9.301 -9.840 1.00 44.41 116 ASP A C 1
ATOM 925 O O . ASP A 1 116 ? -26.419 9.617 -9.303 1.00 44.41 116 ASP A O 1
ATOM 929 N N . SER A 1 117 ? -24.190 9.363 -9.188 1.00 33.88 117 SER A N 1
ATOM 930 C CA . SER A 1 117 ? -23.967 10.169 -7.979 1.00 33.88 117 SER A CA 1
ATOM 931 C C . SER A 1 117 ? -22.488 10.543 -7.881 1.00 33.88 117 SER A C 1
ATOM 933 O O . SER A 1 117 ? -21.607 9.676 -7.908 1.00 33.88 117 SER A O 1
ATOM 935 N N . GLY A 1 118 ? -22.246 11.850 -7.835 1.00 33.75 118 GLY A N 1
ATOM 936 C CA . GLY A 1 118 ? -20.957 12.482 -8.050 1.00 33.75 118 GLY A CA 1
ATOM 937 C C . GLY A 1 118 ? -19.872 12.160 -7.023 1.00 33.75 118 GLY A C 1
ATOM 938 O O . GLY A 1 118 ? -20.132 11.698 -5.918 1.00 33.75 118 GLY A O 1
ATOM 939 N N . ALA A 1 119 ? -18.652 12.501 -7.444 1.00 36.19 119 ALA A N 1
ATOM 940 C CA . ALA A 1 119 ? -17.432 12.615 -6.648 1.00 36.19 119 ALA A CA 1
ATOM 941 C C . ALA A 1 119 ? -16.781 11.307 -6.156 1.00 36.19 119 ALA A C 1
ATOM 943 O O . ALA A 1 119 ? -16.401 11.181 -5.002 1.00 36.19 119 ALA A O 1
ATOM 944 N N . ILE A 1 120 ? -16.508 10.384 -7.081 1.00 41.47 120 ILE A N 1
ATOM 945 C CA . ILE A 1 120 ? -15.282 9.578 -7.001 1.00 41.47 120 ILE A CA 1
ATOM 946 C C . ILE A 1 120 ? -14.438 10.016 -8.186 1.00 41.47 120 ILE A C 1
ATOM 948 O O . ILE A 1 120 ? -14.840 9.835 -9.338 1.00 41.47 120 ILE A O 1
ATOM 952 N N . SER A 1 121 ? -13.311 10.669 -7.925 1.00 39.53 121 SER A N 1
ATOM 953 C CA . SER A 1 121 ? -12.362 11.060 -8.960 1.00 39.53 121 SER A CA 1
ATOM 954 C C . SER A 1 121 ? -11.837 9.810 -9.680 1.00 39.53 121 SER A C 1
ATOM 956 O O . SER A 1 121 ? -10.884 9.151 -9.282 1.00 39.53 121 SER A O 1
ATOM 958 N N . GLY A 1 122 ? -12.504 9.471 -10.779 1.00 41.28 122 GLY A N 1
ATOM 959 C CA . GLY A 1 122 ? -11.876 8.946 -11.984 1.00 41.28 122 GLY A CA 1
ATOM 960 C C . GLY A 1 122 ? -11.470 7.475 -12.039 1.00 41.28 122 GLY A C 1
ATOM 961 O O . GLY A 1 122 ? -11.231 7.019 -13.152 1.00 41.28 122 GLY A O 1
ATOM 962 N N . ALA A 1 123 ? -11.452 6.699 -10.953 1.00 42.06 123 ALA A N 1
ATOM 963 C CA . ALA A 1 123 ? -11.189 5.261 -11.050 1.00 42.06 123 ALA A CA 1
ATOM 964 C C . ALA A 1 123 ? -12.431 4.441 -10.688 1.00 42.06 123 ALA A C 1
ATOM 966 O O . ALA A 1 123 ? -12.682 4.102 -9.537 1.00 42.06 123 ALA A O 1
ATOM 967 N N . ARG A 1 124 ? -13.199 4.040 -11.709 1.00 53.59 124 ARG A N 1
ATOM 968 C CA . ARG A 1 124 ? -14.283 3.040 -11.584 1.00 53.59 124 ARG A CA 1
ATOM 969 C C . ARG A 1 124 ? -13.771 1.639 -11.182 1.00 53.59 124 ARG A C 1
ATOM 971 O O . ARG A 1 124 ? -14.556 0.701 -11.084 1.00 53.59 124 ARG A O 1
ATOM 978 N N . ASN A 1 125 ? -12.461 1.494 -10.989 1.00 59.56 125 ASN A N 1
ATOM 979 C CA . ASN A 1 125 ? -11.763 0.306 -10.525 1.00 59.56 125 ASN A CA 1
ATOM 980 C C . ASN A 1 125 ? -10.434 0.753 -9.869 1.00 59.56 125 ASN A C 1
ATOM 982 O O . ASN A 1 125 ? -9.586 1.266 -10.596 1.00 59.56 125 ASN A O 1
ATOM 986 N N . PRO A 1 126 ? -10.222 0.540 -8.556 1.00 62.53 126 PRO A N 1
ATOM 987 C CA . PRO A 1 126 ? -8.973 0.868 -7.846 1.00 62.53 126 PRO A CA 1
ATOM 988 C C . PRO A 1 126 ? -7.703 0.235 -8.430 1.00 62.53 126 PRO A C 1
ATOM 990 O O . PRO A 1 126 ? -6.597 0.673 -8.147 1.00 62.53 126 PRO A O 1
ATOM 993 N N . PHE A 1 127 ? -7.868 -0.787 -9.269 1.00 55.72 127 PHE A N 1
ATOM 994 C CA . PHE A 1 127 ? -6.787 -1.506 -9.936 1.00 55.72 127 PHE A CA 1
ATOM 995 C C . PHE A 1 127 ? -6.686 -1.164 -11.431 1.00 55.72 127 PHE A C 1
ATOM 997 O O . PHE A 1 127 ? -6.104 -1.926 -12.206 1.00 55.72 127 PHE A O 1
ATOM 1004 N N . SER A 1 128 ? -7.333 -0.084 -11.881 1.00 59.19 128 SER A N 1
ATOM 1005 C CA . SER A 1 128 ? -7.196 0.390 -13.257 1.00 59.19 128 SER A CA 1
ATOM 1006 C C . SER A 1 128 ? -5.879 1.136 -13.452 1.00 59.19 128 SER A C 1
ATOM 1008 O O . SER A 1 128 ? -5.260 1.613 -12.500 1.00 59.19 128 SER A O 1
ATOM 1010 N N . LYS A 1 129 ? -5.460 1.284 -14.710 1.00 61.12 129 LYS A N 1
ATOM 1011 C CA . LYS A 1 129 ? -4.272 2.073 -15.046 1.00 61.12 129 LYS A CA 1
ATOM 1012 C C . LYS A 1 129 ? -4.414 3.524 -14.577 1.00 61.12 129 LYS A C 1
ATOM 1014 O O . LYS A 1 129 ? -3.451 4.125 -14.122 1.00 61.12 129 LYS A O 1
ATOM 1019 N N . GLU A 1 130 ? -5.616 4.081 -14.665 1.00 68.19 130 GLU A N 1
ATOM 1020 C CA . GLU A 1 130 ? -5.921 5.436 -14.209 1.00 68.19 130 GLU A CA 1
ATOM 1021 C C . GLU A 1 130 ? -5.769 5.569 -12.688 1.00 68.19 130 GLU A C 1
ATOM 1023 O O . GLU A 1 130 ? -5.288 6.597 -12.218 1.00 68.19 130 GLU A O 1
ATOM 1028 N N . ALA A 1 131 ? -6.135 4.529 -11.931 1.00 66.94 131 ALA A N 1
ATOM 1029 C CA . ALA A 1 131 ? -5.941 4.469 -10.485 1.00 66.94 131 ALA A CA 1
ATOM 1030 C C . ALA A 1 131 ? -4.449 4.435 -10.121 1.00 66.94 131 ALA A C 1
ATOM 1032 O O . ALA A 1 131 ? -3.998 5.198 -9.270 1.00 66.94 131 ALA A O 1
ATOM 1033 N N . GLU A 1 132 ? -3.669 3.619 -10.830 1.00 67.12 132 GLU A N 1
ATOM 1034 C CA . GLU A 1 132 ? -2.213 3.542 -10.675 1.00 67.12 132 GLU A CA 1
ATOM 1035 C C . GLU A 1 132 ? -1.529 4.872 -11.049 1.00 67.12 132 GLU A C 1
ATOM 1037 O O . GLU A 1 132 ? -0.713 5.397 -10.292 1.00 67.12 132 GLU A O 1
ATOM 1042 N N . ASP A 1 133 ? -1.913 5.482 -12.176 1.00 70.50 133 ASP A N 1
ATOM 1043 C CA . ASP A 1 133 ? -1.421 6.797 -12.602 1.00 70.50 133 ASP A CA 1
ATOM 1044 C C . ASP A 1 133 ? -1.752 7.894 -11.588 1.00 70.50 133 ASP A C 1
ATOM 1046 O O . ASP A 1 133 ? -0.936 8.789 -11.339 1.00 70.50 133 ASP A O 1
ATOM 1050 N N . HIS A 1 134 ? -2.948 7.832 -11.005 1.00 74.94 134 HIS A N 1
ATOM 1051 C CA . HIS A 1 134 ? -3.355 8.730 -9.938 1.00 74.94 134 HIS A CA 1
ATOM 1052 C C . HIS A 1 134 ? -2.493 8.523 -8.690 1.00 74.94 134 HIS A C 1
ATOM 1054 O O . HIS A 1 134 ? -1.948 9.500 -8.184 1.00 74.94 134 HIS A O 1
ATOM 1060 N N . ALA A 1 135 ? -2.312 7.280 -8.233 1.00 78.75 135 ALA A N 1
ATOM 1061 C CA . ALA A 1 135 ? -1.509 6.955 -7.056 1.00 78.75 135 ALA A CA 1
ATOM 1062 C C . ALA A 1 135 ? -0.069 7.467 -7.196 1.00 78.75 135 ALA A C 1
ATOM 1064 O O . ALA A 1 135 ? 0.406 8.207 -6.337 1.00 78.75 135 ALA A O 1
ATOM 1065 N N . ILE A 1 136 ? 0.591 7.183 -8.324 1.00 76.12 136 ILE A N 1
ATOM 1066 C CA . ILE A 1 136 ? 1.967 7.629 -8.595 1.00 76.12 136 ILE A CA 1
ATOM 1067 C C . ILE A 1 136 ? 2.071 9.158 -8.549 1.00 76.12 136 ILE A C 1
ATOM 1069 O O . ILE A 1 136 ? 2.959 9.718 -7.899 1.00 76.12 136 ILE A O 1
ATOM 1073 N N . LYS A 1 137 ? 1.166 9.867 -9.238 1.00 78.50 137 LYS A N 1
ATOM 1074 C CA . LYS A 1 137 ? 1.159 11.339 -9.235 1.00 78.50 137 LYS A CA 1
ATOM 1075 C C . LYS A 1 137 ? 0.883 11.889 -7.841 1.00 78.50 137 LYS A C 1
ATOM 1077 O O . LYS A 1 137 ? 1.527 12.852 -7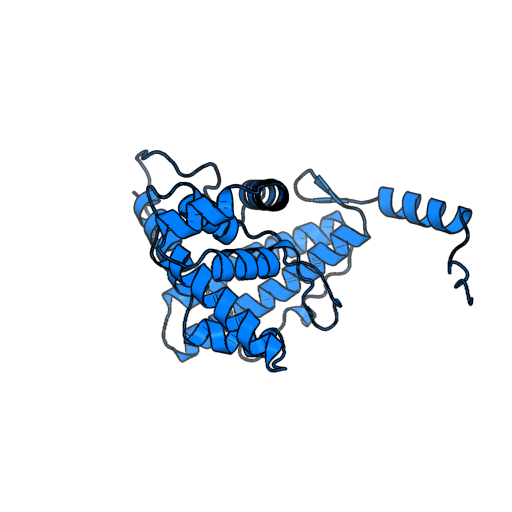.430 1.00 78.50 137 LYS A O 1
ATOM 1082 N N . TYR A 1 138 ? -0.047 11.277 -7.118 1.00 83.06 138 TYR A N 1
ATOM 1083 C CA . TYR A 1 138 ? -0.463 11.728 -5.802 1.00 83.06 138 TYR A CA 1
ATOM 1084 C C . TYR A 1 138 ? 0.639 11.535 -4.755 1.00 83.06 138 TYR A C 1
ATOM 1086 O O . TYR A 1 138 ? 0.969 12.487 -4.054 1.00 83.06 138 TYR A O 1
ATOM 1094 N N . TYR A 1 139 ? 1.298 10.374 -4.719 1.00 85.50 139 TYR A N 1
ATOM 1095 C CA . TYR A 1 139 ? 2.442 10.112 -3.835 1.00 85.50 139 TYR A CA 1
ATOM 1096 C C . TYR A 1 139 ? 3.569 11.128 -4.062 1.00 85.50 139 TYR A C 1
ATOM 1098 O O . TYR A 1 139 ? 4.098 11.711 -3.114 1.00 85.50 139 TYR A O 1
ATOM 1106 N N . ASN A 1 140 ? 3.888 11.424 -5.325 1.00 82.56 140 ASN A N 1
ATOM 1107 C CA . ASN A 1 140 ? 4.881 12.444 -5.664 1.00 82.56 140 ASN A CA 1
ATOM 1108 C C . ASN A 1 140 ? 4.477 13.856 -5.208 1.00 82.56 140 ASN A C 1
ATOM 1110 O O . ASN A 1 140 ? 5.344 14.650 -4.838 1.00 82.56 140 ASN A O 1
ATOM 1114 N N . SER A 1 141 ? 3.182 14.176 -5.214 1.00 84.12 141 SER A N 1
ATOM 1115 C CA . SER A 1 141 ? 2.659 15.426 -4.652 1.00 84.12 141 SER A CA 1
ATOM 1116 C C . SER A 1 141 ? 2.750 15.452 -3.127 1.00 84.12 141 SER A C 1
ATOM 1118 O O . SER A 1 141 ? 3.207 16.449 -2.570 1.00 84.12 141 SER A O 1
ATOM 1120 N N . VAL A 1 142 ? 2.383 14.363 -2.445 1.00 87.81 142 VAL A N 1
ATOM 1121 C CA . VAL A 1 142 ? 2.467 14.246 -0.979 1.00 87.81 142 VAL A CA 1
ATOM 1122 C C . VAL A 1 142 ? 3.907 14.424 -0.496 1.00 87.81 142 VAL A C 1
ATOM 1124 O O . VAL A 1 142 ? 4.144 15.188 0.442 1.00 87.81 142 VAL A O 1
ATOM 1127 N N . ARG A 1 143 ? 4.884 13.835 -1.199 1.00 86.94 143 ARG A N 1
ATOM 1128 C CA . ARG A 1 143 ? 6.324 14.000 -0.919 1.00 86.94 143 ARG A CA 1
ATOM 1129 C C . ARG A 1 143 ? 6.835 15.443 -1.039 1.00 86.94 143 ARG A C 1
ATOM 1131 O O . ARG A 1 143 ? 7.914 15.760 -0.546 1.00 86.94 143 ARG A O 1
ATOM 1138 N N . LYS A 1 144 ? 6.092 16.325 -1.709 1.00 87.25 144 LYS A N 1
ATOM 1139 C CA . LYS A 1 144 ? 6.413 17.758 -1.840 1.00 87.25 144 LYS A CA 1
ATOM 1140 C C . LYS A 1 144 ? 5.553 18.633 -0.930 1.00 87.25 144 LYS A C 1
ATOM 1142 O O . LYS A 1 144 ? 5.803 19.829 -0.806 1.00 87.25 144 LYS A O 1
ATOM 1147 N N . MET A 1 145 ? 4.521 18.057 -0.320 1.00 84.81 145 MET A N 1
ATOM 1148 C CA . MET A 1 145 ? 3.569 18.770 0.514 1.00 84.81 145 MET A CA 1
ATOM 1149 C C . MET A 1 145 ? 4.121 18.923 1.932 1.00 84.81 145 MET A C 1
ATOM 1151 O O . MET A 1 145 ? 4.677 17.984 2.488 1.00 84.81 145 MET A O 1
ATOM 1155 N N . SER A 1 146 ? 3.960 20.099 2.530 1.00 86.50 146 SER A N 1
ATOM 1156 C CA . SER A 1 146 ? 4.326 20.354 3.934 1.00 86.50 146 SER A CA 1
ATOM 1157 C C . SER A 1 146 ? 3.119 20.672 4.821 1.00 86.50 146 SER A C 1
ATOM 1159 O O . SER A 1 146 ? 3.216 20.643 6.044 1.00 86.50 146 SER A O 1
ATOM 1161 N N . THR A 1 147 ? 1.971 20.984 4.210 1.00 90.62 147 THR A N 1
ATOM 1162 C CA . THR A 1 147 ? 0.755 21.410 4.923 1.00 90.62 147 THR A CA 1
ATOM 1163 C C . THR A 1 147 ? -0.164 20.255 5.310 1.00 90.62 147 THR A C 1
ATOM 1165 O O . THR A 1 147 ? -1.068 20.445 6.121 1.00 90.62 147 THR A O 1
ATOM 1168 N N . ASP A 1 148 ? 0.046 19.066 4.746 1.00 93.19 148 ASP A N 1
ATOM 1169 C CA . ASP A 1 148 ? -0.764 17.880 5.015 1.00 93.19 148 ASP A CA 1
ATOM 1170 C C . ASP A 1 148 ? -0.672 17.444 6.472 1.00 93.19 148 ASP A C 1
ATOM 1172 O O . ASP A 1 148 ? -1.708 17.225 7.084 1.00 93.19 148 ASP A O 1
ATOM 1176 N N . ILE A 1 149 ? 0.524 17.422 7.063 1.00 97.12 149 ILE A N 1
ATOM 1177 C CA . ILE A 1 149 ? 0.720 16.997 8.459 1.00 97.12 149 ILE A CA 1
ATOM 1178 C C . ILE A 1 149 ? -0.177 17.801 9.415 1.00 97.12 149 ILE A C 1
ATOM 1180 O O . ILE A 1 149 ? -0.917 17.231 10.216 1.00 97.12 149 ILE A O 1
ATOM 1184 N N . GLN A 1 150 ? -0.152 19.133 9.302 1.00 95.69 150 GLN A N 1
ATOM 1185 C CA . GLN A 1 150 ? -0.951 20.015 10.157 1.00 95.69 150 GLN A CA 1
ATOM 1186 C C . GLN A 1 150 ? -2.454 19.846 9.913 1.00 95.69 150 GLN A C 1
ATOM 1188 O O . GLN A 1 150 ? -3.236 19.857 10.862 1.00 95.69 150 GLN A O 1
ATOM 1193 N N . LYS A 1 151 ? -2.866 19.678 8.649 1.00 95.25 151 LYS A N 1
ATOM 1194 C CA . LYS A 1 151 ? -4.273 19.459 8.291 1.00 95.25 151 LYS A CA 1
ATOM 1195 C C . LYS A 1 151 ? -4.786 18.132 8.837 1.00 95.25 151 LYS A C 1
ATOM 1197 O O . LYS A 1 151 ? -5.808 18.123 9.510 1.00 95.25 151 LYS A O 1
ATOM 1202 N N . ILE A 1 152 ? -4.055 17.043 8.612 1.00 96.69 152 ILE A N 1
ATOM 1203 C CA . ILE A 1 152 ? -4.424 15.705 9.081 1.00 96.69 152 ILE A CA 1
ATOM 1204 C C . ILE A 1 152 ? -4.488 15.690 10.608 1.00 96.69 152 ILE A C 1
ATOM 1206 O O . ILE A 1 152 ? -5.482 15.230 11.162 1.00 96.69 152 ILE A O 1
ATOM 1210 N N . SER A 1 153 ? -3.487 16.247 11.297 1.00 97.38 153 SER A N 1
ATOM 1211 C CA . SER A 1 153 ? -3.500 16.336 12.761 1.00 97.38 153 SER A CA 1
ATOM 1212 C C . SER A 1 153 ? -4.731 17.092 13.272 1.00 97.38 153 SER A C 1
ATOM 1214 O O . SER A 1 153 ? -5.471 16.582 14.110 1.00 97.38 153 SER A O 1
ATOM 1216 N N . LYS A 1 154 ? -5.039 18.257 12.686 1.00 96.25 154 LYS A N 1
ATOM 1217 C CA . LYS A 1 154 ? -6.239 19.032 13.029 1.00 96.25 154 LYS A CA 1
ATOM 1218 C C . LYS A 1 154 ? -7.539 18.265 12.764 1.00 96.25 154 LYS A C 1
ATOM 1220 O O . LYS A 1 154 ? -8.458 18.343 13.573 1.00 96.25 154 LYS A O 1
ATOM 1225 N N . ASN A 1 155 ? -7.632 17.567 11.634 1.00 94.44 155 ASN A N 1
ATOM 1226 C CA . ASN A 1 155 ? -8.856 16.890 11.205 1.00 94.44 155 ASN A CA 1
ATOM 1227 C C . ASN A 1 155 ? -9.109 15.578 11.965 1.00 94.44 155 ASN A C 1
ATOM 1229 O O . ASN A 1 155 ? -10.256 15.175 12.123 1.00 94.44 155 ASN A O 1
ATOM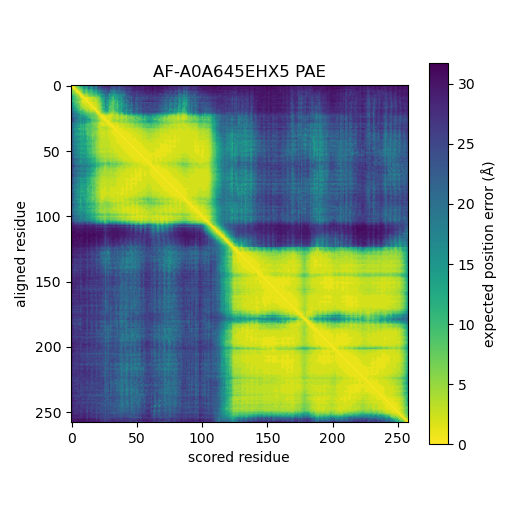 1233 N N . THR A 1 156 ? -8.050 14.905 12.419 1.00 93.94 156 THR A N 1
ATOM 1234 C CA . THR A 1 156 ? -8.131 13.583 13.067 1.00 93.94 156 THR A CA 1
ATOM 1235 C C . THR A 1 156 ? -7.958 13.630 14.582 1.00 93.94 156 THR A C 1
ATOM 1237 O O . THR A 1 156 ? -8.346 12.686 15.267 1.00 93.94 156 THR A O 1
ATOM 1240 N N . GLY A 1 157 ? -7.354 14.697 15.112 1.00 94.88 157 GLY A N 1
ATOM 1241 C CA . GLY A 1 157 ? -6.937 14.793 16.511 1.00 94.88 157 GLY A CA 1
ATOM 1242 C C . GLY A 1 157 ? -5.687 13.975 16.854 1.00 94.88 157 GLY A C 1
ATOM 1243 O O . GLY A 1 157 ? -5.333 13.899 18.025 1.00 94.88 157 GLY A O 1
ATOM 1244 N N . ILE A 1 158 ? -5.026 13.356 15.869 1.00 94.88 158 ILE A N 1
ATOM 1245 C CA . ILE A 1 158 ? -3.755 12.644 16.063 1.00 94.88 158 ILE A CA 1
ATOM 1246 C C . ILE A 1 158 ? -2.616 13.664 16.136 1.00 94.88 158 ILE A C 1
ATOM 1248 O O . ILE A 1 158 ? -2.621 14.666 15.415 1.00 94.88 158 ILE A O 1
ATOM 1252 N N . ASP A 1 159 ? -1.630 13.410 16.991 1.00 97.00 159 ASP A N 1
ATOM 1253 C CA . ASP A 1 159 ? -0.509 14.322 17.198 1.00 97.00 159 ASP A CA 1
ATOM 1254 C C . ASP A 1 159 ? 0.316 14.543 15.925 1.00 97.00 159 ASP A C 1
ATOM 1256 O O . ASP A 1 159 ? 0.556 13.637 15.123 1.00 97.00 159 ASP A O 1
ATOM 1260 N N . ILE A 1 160 ? 0.806 15.775 15.762 1.00 96.94 160 ILE A N 1
ATOM 1261 C CA . ILE A 1 160 ? 1.666 16.173 14.638 1.00 96.94 160 ILE A CA 1
ATOM 1262 C C . ILE A 1 160 ? 2.892 15.258 14.531 1.00 96.94 160 ILE A C 1
ATOM 1264 O O . ILE A 1 160 ? 3.301 14.932 13.416 1.00 96.94 160 ILE A O 1
ATOM 1268 N N . SER A 1 161 ? 3.473 14.838 15.660 1.00 96.94 161 SER A N 1
ATOM 1269 C CA . SER A 1 161 ? 4.616 13.919 15.683 1.00 96.94 161 SER A CA 1
ATOM 1270 C C . SER A 1 161 ? 4.269 12.572 15.058 1.00 96.94 161 SER A C 1
ATOM 1272 O O . SER A 1 161 ? 4.982 12.124 14.165 1.00 96.94 161 SER A O 1
ATOM 1274 N N . ASP A 1 162 ? 3.138 11.981 15.445 1.00 97.06 162 ASP A N 1
ATOM 1275 C CA . ASP A 1 162 ? 2.693 10.684 14.931 1.00 97.06 162 ASP A CA 1
ATOM 1276 C C . ASP A 1 162 ? 2.389 10.769 13.430 1.00 97.06 162 ASP A C 1
ATOM 1278 O O . ASP A 1 162 ? 2.853 9.933 12.659 1.00 97.06 162 ASP A O 1
ATOM 1282 N N . ILE A 1 163 ? 1.696 11.819 12.973 1.00 97.88 163 ILE A N 1
ATOM 1283 C CA . ILE A 1 163 ? 1.444 12.027 11.536 1.00 97.88 163 ILE A CA 1
ATOM 1284 C C . ILE A 1 163 ? 2.747 12.242 10.756 1.00 97.88 163 ILE A C 1
ATOM 1286 O O . ILE A 1 163 ? 2.873 11.774 9.623 1.00 97.88 163 ILE A O 1
ATOM 1290 N N . THR A 1 164 ? 3.726 12.928 11.349 1.00 97.06 164 THR A N 1
ATOM 1291 C CA . THR A 1 164 ? 5.047 13.123 10.734 1.00 97.06 164 THR A CA 1
ATOM 1292 C C . THR A 1 164 ? 5.776 11.792 10.578 1.00 97.06 164 THR A C 1
ATOM 1294 O O . THR A 1 164 ? 6.307 11.519 9.502 1.00 97.06 164 THR A O 1
ATOM 1297 N N . GLU A 1 165 ? 5.773 10.948 11.612 1.00 96.81 165 GLU A N 1
ATOM 1298 C CA . GLU A 1 165 ? 6.379 9.615 11.562 1.00 96.81 165 GLU A CA 1
ATOM 1299 C C . GLU A 1 165 ? 5.685 8.710 10.547 1.00 96.81 165 GLU A C 1
ATOM 1301 O O . GLU A 1 165 ? 6.364 8.075 9.747 1.00 96.81 165 GLU A O 1
ATOM 1306 N N . ILE A 1 166 ? 4.351 8.702 10.522 1.00 96.75 166 ILE A N 1
ATOM 1307 C CA . ILE A 1 166 ? 3.572 7.922 9.554 1.00 96.75 166 ILE A CA 1
ATOM 1308 C C . ILE A 1 166 ? 3.874 8.386 8.129 1.00 96.75 166 ILE A C 1
ATOM 1310 O O . ILE A 1 166 ? 4.126 7.567 7.250 1.00 96.75 166 ILE A O 1
ATOM 1314 N N . LYS A 1 167 ? 3.897 9.701 7.881 1.00 96.25 167 LYS A N 1
ATOM 1315 C CA . LYS A 1 167 ? 4.240 10.233 6.559 1.00 96.25 167 LYS A CA 1
ATOM 1316 C C . LYS A 1 167 ? 5.654 9.823 6.149 1.00 96.25 167 LYS A C 1
ATOM 1318 O O . LYS A 1 167 ? 5.882 9.464 4.996 1.00 96.25 167 LYS A O 1
ATOM 1323 N N . LYS A 1 168 ? 6.610 9.905 7.075 1.00 95.44 168 LYS A N 1
ATOM 1324 C CA . LYS A 1 168 ? 7.985 9.478 6.821 1.00 95.44 168 LYS A CA 1
ATOM 1325 C C . LYS A 1 168 ? 8.023 8.001 6.422 1.00 95.44 168 LYS A C 1
ATOM 1327 O O . LYS A 1 168 ? 8.547 7.693 5.356 1.00 95.44 168 LYS A O 1
ATOM 1332 N N . TYR A 1 169 ? 7.365 7.161 7.215 1.00 93.75 169 TYR A N 1
ATOM 1333 C CA . TYR A 1 169 ? 7.284 5.721 7.015 1.00 93.75 169 TYR A CA 1
ATOM 1334 C C . TYR A 1 169 ? 6.681 5.361 5.655 1.00 93.75 169 TYR A C 1
ATOM 1336 O O . TYR A 1 169 ? 7.329 4.710 4.856 1.00 93.75 169 TYR A O 1
ATOM 1344 N N . ILE A 1 170 ? 5.492 5.872 5.324 1.00 92.81 170 ILE A N 1
ATOM 1345 C CA . ILE A 1 170 ? 4.803 5.514 4.073 1.00 92.81 170 ILE A CA 1
ATOM 1346 C C . ILE A 1 170 ? 5.557 6.011 2.827 1.00 92.81 170 ILE A C 1
ATOM 1348 O O . ILE A 1 170 ? 5.562 5.348 1.790 1.00 92.81 170 ILE A O 1
ATOM 1352 N N . PHE A 1 171 ? 6.117 7.227 2.873 1.00 90.50 171 PHE A N 1
ATOM 1353 C CA . PHE A 1 171 ? 6.516 7.931 1.649 1.00 90.50 171 PHE A CA 1
ATOM 1354 C C . PHE A 1 171 ? 8.025 8.063 1.435 1.00 90.50 171 PHE A C 1
ATOM 1356 O O . PHE A 1 171 ? 8.409 8.319 0.288 1.00 90.50 171 PHE A O 1
ATOM 1363 N N . TYR A 1 172 ? 8.856 7.942 2.474 1.00 87.25 172 TYR A N 1
ATOM 1364 C CA . TYR A 1 172 ? 10.291 8.251 2.403 1.00 87.25 172 TYR A CA 1
ATOM 1365 C C . TYR A 1 172 ? 11.211 7.164 2.954 1.00 87.25 172 TYR A C 1
ATOM 1367 O O . TYR A 1 172 ? 12.368 7.136 2.538 1.00 87.25 172 TYR A O 1
ATOM 1375 N N . ASP A 1 173 ? 10.746 6.333 3.884 1.00 89.38 173 ASP A N 1
ATOM 1376 C CA . ASP A 1 173 ? 11.567 5.257 4.427 1.00 89.38 173 ASP A CA 1
ATOM 1377 C C . ASP A 1 173 ? 11.667 4.105 3.414 1.00 89.38 173 ASP A C 1
ATOM 1379 O O . ASP A 1 173 ? 10.723 3.791 2.687 1.00 89.38 173 ASP A O 1
ATOM 1383 N N . GLU A 1 174 ? 12.855 3.509 3.327 1.00 84.50 174 GLU A N 1
ATOM 1384 C CA . GLU A 1 174 ? 13.053 2.265 2.592 1.00 84.50 174 GLU A CA 1
ATOM 1385 C C . GLU A 1 174 ? 12.728 1.086 3.508 1.00 84.50 174 GLU A C 1
ATOM 1387 O O . GLU A 1 174 ? 13.122 1.050 4.676 1.00 84.50 174 GLU A O 1
ATOM 1392 N N . HIS A 1 175 ? 12.035 0.102 2.954 1.00 78.31 175 HIS A N 1
ATOM 1393 C CA . HIS A 1 175 ? 11.591 -1.095 3.645 1.00 78.31 175 HIS A CA 1
ATOM 1394 C C . HIS A 1 175 ? 12.287 -2.303 3.055 1.00 78.31 175 HIS A C 1
ATOM 1396 O O . HIS A 1 175 ? 12.500 -2.374 1.847 1.00 78.31 175 HIS A O 1
ATOM 1402 N N . ASP A 1 176 ? 12.622 -3.265 3.907 1.00 74.81 176 ASP A N 1
ATOM 1403 C CA . ASP A 1 176 ? 13.103 -4.565 3.461 1.00 74.81 176 ASP A CA 1
ATOM 1404 C C . ASP A 1 176 ? 11.942 -5.342 2.823 1.00 74.81 176 ASP A C 1
ATOM 1406 O O . ASP A 1 176 ? 11.027 -5.806 3.510 1.00 74.81 176 ASP A O 1
ATOM 1410 N N . LEU A 1 177 ? 11.978 -5.449 1.494 1.00 69.31 177 LEU A N 1
ATOM 1411 C CA . LEU A 1 177 ? 11.006 -6.192 0.692 1.00 69.31 177 LEU A CA 1
ATOM 1412 C C . LEU A 1 177 ? 11.457 -7.649 0.458 1.00 69.31 177 LEU A C 1
ATOM 1414 O O . LEU A 1 177 ? 10.929 -8.343 -0.413 1.00 69.31 177 LEU A O 1
ATOM 1418 N N . GLY A 1 178 ? 12.425 -8.143 1.239 1.00 65.31 178 GLY A N 1
ATOM 1419 C CA . GLY A 1 178 ? 12.958 -9.498 1.157 1.00 65.31 178 GLY A CA 1
ATOM 1420 C C . GLY A 1 178 ? 14.006 -9.642 0.053 1.00 65.31 178 GLY A C 1
ATOM 1421 O O . GLY A 1 178 ? 14.982 -8.899 -0.003 1.00 65.31 178 GLY A O 1
ATOM 1422 N N . GLU A 1 179 ? 13.827 -10.614 -0.848 1.00 49.88 179 GLU A N 1
ATOM 1423 C CA . GLU A 1 179 ? 14.791 -10.890 -1.932 1.00 49.88 179 GLU A CA 1
ATOM 1424 C C . GLU A 1 179 ? 14.944 -9.728 -2.935 1.00 49.88 179 GLU A C 1
ATOM 1426 O O . GLU A 1 179 ? 15.918 -9.688 -3.685 1.00 49.88 179 GLU A O 1
ATOM 1431 N N . GLU A 1 180 ? 14.001 -8.780 -2.947 1.00 51.00 180 GLU A N 1
ATOM 1432 C CA . GLU A 1 180 ? 14.014 -7.585 -3.804 1.00 51.00 180 GLU A CA 1
ATOM 1433 C C . GLU A 1 180 ? 14.872 -6.440 -3.228 1.00 51.00 180 GLU A C 1
ATOM 1435 O O . GLU A 1 180 ? 15.143 -5.462 -3.926 1.00 51.00 180 GLU A O 1
ATOM 1440 N N . GLY A 1 181 ? 15.369 -6.589 -1.993 1.00 65.62 181 GLY A N 1
ATOM 1441 C CA . GLY A 1 181 ? 16.184 -5.595 -1.300 1.00 65.62 181 GLY A CA 1
ATOM 1442 C C . GLY A 1 181 ? 15.359 -4.494 -0.633 1.00 65.62 181 GLY A C 1
ATOM 1443 O O . GLY A 1 181 ? 14.152 -4.627 -0.424 1.00 65.62 181 GLY A O 1
ATOM 1444 N N . SER A 1 182 ? 16.029 -3.401 -0.262 1.00 74.19 182 SER A N 1
ATOM 1445 C CA . SER A 1 182 ? 15.383 -2.247 0.364 1.00 74.19 182 SER A CA 1
ATOM 1446 C C . SER A 1 182 ? 14.843 -1.280 -0.689 1.00 74.19 182 SER A C 1
ATOM 1448 O O . SER A 1 182 ? 15.569 -0.881 -1.600 1.00 74.19 182 SER A O 1
ATOM 1450 N N . SER A 1 183 ? 13.565 -0.911 -0.586 1.00 74.81 183 SER A N 1
ATOM 1451 C CA . SER A 1 183 ? 12.956 0.094 -1.464 1.00 74.81 183 SER A CA 1
ATOM 1452 C C . SER A 1 183 ? 11.818 0.843 -0.781 1.00 74.81 183 SER A C 1
ATOM 1454 O O . SER A 1 183 ? 11.322 0.433 0.265 1.00 74.81 183 SER A O 1
ATOM 1456 N N . LEU A 1 184 ? 11.394 1.950 -1.385 1.00 76.69 184 LEU A N 1
ATOM 1457 C CA . LEU A 1 184 ? 10.188 2.661 -0.964 1.00 76.69 184 LEU A CA 1
ATOM 1458 C C . LEU A 1 184 ? 8.953 1.810 -1.274 1.00 76.69 184 LEU A C 1
ATOM 1460 O O . LEU A 1 184 ? 8.951 1.049 -2.242 1.00 76.69 184 LEU A O 1
ATOM 1464 N N . PHE A 1 185 ? 7.872 2.001 -0.521 1.00 77.38 185 PHE A N 1
ATOM 1465 C CA . PHE A 1 185 ? 6.602 1.379 -0.880 1.00 77.38 185 PHE A CA 1
ATOM 1466 C C . PHE A 1 185 ? 6.093 1.835 -2.252 1.00 77.38 185 PHE A C 1
ATOM 1468 O O . PHE A 1 185 ? 6.190 3.012 -2.630 1.00 77.38 185 PHE A O 1
ATOM 1475 N N . ASP A 1 186 ? 5.491 0.887 -2.970 1.00 74.25 186 ASP A N 1
ATOM 1476 C CA . ASP A 1 186 ? 4.781 1.156 -4.212 1.00 74.25 186 ASP A CA 1
ATOM 1477 C C . ASP A 1 186 ? 3.570 2.072 -3.956 1.00 74.25 186 ASP A C 1
ATOM 1479 O O . ASP A 1 186 ? 2.847 1.893 -2.971 1.00 74.25 186 ASP A O 1
ATOM 1483 N N . PRO A 1 187 ? 3.294 3.043 -4.847 1.00 80.25 187 PRO A N 1
ATOM 1484 C CA . PRO A 1 187 ? 2.090 3.853 -4.745 1.00 80.25 187 PRO A CA 1
ATOM 1485 C C . PRO A 1 187 ? 0.817 3.011 -4.839 1.00 80.25 187 PRO A C 1
ATOM 1487 O O . PRO A 1 187 ? 0.571 2.352 -5.851 1.00 80.25 187 PRO A O 1
ATOM 1490 N N . ASP A 1 188 ? -0.032 3.118 -3.820 1.00 83.88 188 ASP A N 1
ATOM 1491 C CA . ASP A 1 188 ? -1.335 2.465 -3.767 1.00 83.88 188 ASP A CA 1
ATOM 1492 C C . ASP A 1 188 ? -2.470 3.494 -3.905 1.00 83.88 188 ASP A C 1
ATOM 1494 O O . ASP A 1 188 ? -2.465 4.565 -3.288 1.00 83.88 188 ASP A O 1
ATOM 1498 N N . TYR A 1 189 ? -3.451 3.198 -4.761 1.00 82.50 189 TYR A N 1
ATOM 1499 C CA . TYR A 1 189 ? -4.552 4.124 -5.037 1.00 82.50 189 TYR A CA 1
ATOM 1500 C C . TYR A 1 189 ? -5.463 4.328 -3.827 1.00 82.50 189 TYR A C 1
ATOM 1502 O O . TYR A 1 189 ? -5.924 5.445 -3.582 1.00 82.50 189 TYR A O 1
ATOM 1510 N N . MET A 1 190 ? -5.737 3.266 -3.075 1.00 83.81 190 MET A N 1
ATOM 1511 C CA . MET A 1 190 ? -6.654 3.300 -1.945 1.00 83.81 190 MET A CA 1
ATOM 1512 C C . MET A 1 190 ? -6.027 4.074 -0.783 1.00 83.81 190 MET A C 1
ATOM 1514 O O . MET A 1 190 ? -6.683 4.962 -0.232 1.00 83.81 190 MET A O 1
ATOM 1518 N N . MET A 1 191 ? -4.733 3.860 -0.522 1.00 90.19 191 MET A N 1
ATOM 1519 C CA . MET A 1 191 ? -3.943 4.672 0.408 1.00 90.19 191 MET A CA 1
ATOM 1520 C C . MET A 1 191 ? -3.870 6.137 -0.036 1.00 90.19 191 MET A C 1
ATOM 1522 O O . MET A 1 191 ? -4.050 7.033 0.790 1.00 90.19 191 MET A O 1
ATOM 1526 N N . ALA A 1 192 ? -3.675 6.409 -1.334 1.00 88.81 192 ALA A N 1
ATOM 1527 C CA . ALA A 1 192 ? -3.693 7.774 -1.865 1.00 88.81 192 ALA A CA 1
ATOM 1528 C C . ALA A 1 192 ? -5.035 8.473 -1.588 1.00 88.81 192 ALA A C 1
ATOM 1530 O O . ALA A 1 192 ? -5.056 9.617 -1.132 1.00 88.81 192 ALA A O 1
ATOM 1531 N N . GLN A 1 193 ? -6.156 7.782 -1.813 1.00 87.50 193 GLN A N 1
ATOM 1532 C CA . GLN A 1 193 ? -7.482 8.317 -1.507 1.00 87.50 193 GLN A CA 1
ATOM 1533 C C . GLN A 1 193 ? -7.706 8.515 -0.004 1.00 87.50 193 GLN A C 1
ATOM 1535 O O . GLN A 1 193 ? -8.296 9.519 0.393 1.00 87.50 193 GLN A O 1
ATOM 1540 N N . SER A 1 194 ? -7.232 7.591 0.834 1.00 93.50 194 SER A N 1
ATOM 1541 C CA . SER A 1 194 ? -7.283 7.747 2.289 1.00 93.50 194 SER A CA 1
ATOM 1542 C C . SER A 1 194 ? -6.512 8.983 2.743 1.00 93.50 194 SER A C 1
ATOM 1544 O O . SER A 1 194 ? -7.069 9.831 3.436 1.00 93.50 194 SER A O 1
ATOM 1546 N N . TRP A 1 195 ? -5.270 9.155 2.285 1.00 95.44 195 TRP A N 1
ATOM 1547 C CA . TRP A 1 195 ? -4.459 10.333 2.601 1.00 95.44 195 TRP A CA 1
ATOM 1548 C C . TRP A 1 195 ? -5.118 11.634 2.127 1.00 95.44 195 TRP A C 1
ATOM 1550 O O . TRP A 1 195 ? -5.123 12.632 2.848 1.00 95.44 195 TRP A O 1
ATOM 1560 N N . GLN A 1 196 ? -5.755 11.613 0.953 1.00 90.19 196 GLN A N 1
ATOM 1561 C CA . GLN A 1 196 ? -6.518 12.747 0.442 1.00 90.19 196 GLN A CA 1
ATOM 1562 C C . GLN A 1 196 ? -7.682 13.131 1.359 1.00 90.19 196 GLN A C 1
ATOM 1564 O O . GLN A 1 196 ? -7.776 14.296 1.753 1.00 90.19 196 GLN A O 1
ATOM 1569 N N . ARG A 1 197 ? -8.529 12.172 1.752 1.00 93.75 197 ARG A N 1
ATOM 1570 C CA . ARG A 1 197 ? -9.659 12.433 2.660 1.00 93.75 197 ARG A CA 1
ATOM 1571 C C . ARG A 1 197 ? -9.191 12.946 4.021 1.00 93.75 197 ARG A C 1
ATOM 1573 O O . ARG A 1 197 ? -9.804 13.863 4.564 1.00 93.75 197 ARG A O 1
ATOM 1580 N N . LEU A 1 198 ? -8.072 12.431 4.534 1.00 95.44 198 LEU A N 1
ATOM 1581 C CA . LEU A 1 198 ? -7.459 12.903 5.782 1.00 95.44 198 LEU A CA 1
ATOM 1582 C C . LEU A 1 198 ? -7.033 14.379 5.702 1.00 95.44 198 LEU A C 1
ATOM 1584 O O . LEU A 1 198 ? -7.226 15.133 6.659 1.00 95.44 198 LEU A O 1
ATOM 1588 N N . ILE A 1 199 ? -6.488 14.814 4.561 1.00 90.75 199 ILE A N 1
ATOM 1589 C CA . ILE A 1 199 ? -6.114 16.218 4.323 1.00 90.75 199 ILE A CA 1
ATOM 1590 C C . ILE A 1 199 ? -7.353 17.106 4.173 1.00 90.75 199 ILE A C 1
ATOM 1592 O O . ILE A 1 199 ? -7.384 18.209 4.726 1.00 90.75 199 ILE A O 1
ATOM 1596 N N . GLU A 1 200 ? -8.342 16.658 3.398 1.00 86.50 200 GLU A N 1
ATOM 1597 C CA . GLU A 1 200 ? -9.558 17.422 3.092 1.00 86.50 200 GLU A CA 1
ATOM 1598 C C . GLU A 1 200 ? -10.451 17.598 4.32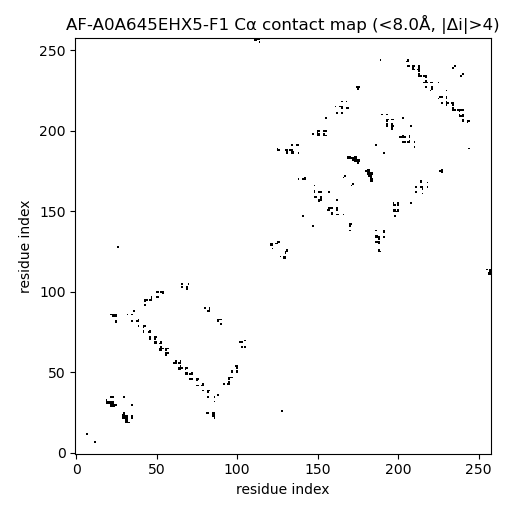6 1.00 86.50 200 GLU A C 1
ATOM 1600 O O . GLU A 1 200 ? -10.984 18.684 4.546 1.00 86.50 200 GLU A O 1
ATOM 1605 N N . GLY A 1 201 ? -10.574 16.563 5.160 1.00 82.12 201 GLY A N 1
ATOM 1606 C CA . GLY A 1 201 ? -11.289 16.615 6.438 1.00 82.12 201 GLY A CA 1
ATOM 1607 C C . GLY A 1 201 ? -12.814 16.599 6.341 1.00 82.12 201 GLY A C 1
ATOM 1608 O O . GLY A 1 201 ? -13.480 16.598 7.371 1.00 82.12 201 GLY A O 1
ATOM 1609 N N . THR A 1 202 ? -13.385 16.587 5.134 1.00 76.25 202 THR A N 1
ATOM 1610 C CA . THR A 1 202 ? -14.839 16.684 4.922 1.00 76.25 202 THR A CA 1
ATOM 1611 C C . THR A 1 202 ? -15.560 15.339 4.890 1.00 76.25 202 THR A C 1
ATOM 1613 O O . THR A 1 202 ? -16.753 15.303 5.165 1.00 76.25 202 THR A O 1
ATOM 1616 N N . ASP A 1 203 ? -14.861 14.251 4.555 1.00 86.62 203 ASP A N 1
ATOM 1617 C CA . ASP A 1 203 ? -15.433 12.899 4.439 1.00 86.62 203 ASP A CA 1
ATOM 1618 C C . ASP A 1 203 ? -14.445 11.828 4.933 1.00 86.62 203 ASP A C 1
ATOM 1620 O O . ASP A 1 203 ? -14.160 10.853 4.248 1.00 86.62 203 ASP A O 1
ATOM 1624 N N . ILE A 1 204 ? -13.841 12.034 6.107 1.00 86.94 204 ILE A N 1
ATOM 1625 C CA . ILE A 1 204 ? -12.907 11.047 6.668 1.00 86.94 204 ILE A CA 1
ATOM 1626 C C . ILE A 1 204 ? -13.669 9.766 7.008 1.00 86.94 204 ILE A C 1
ATOM 1628 O O . ILE A 1 204 ? -14.609 9.774 7.804 1.00 86.94 204 ILE A O 1
ATOM 1632 N N . GLN A 1 205 ? -13.217 8.656 6.435 1.00 91.38 205 GLN A N 1
ATOM 1633 C CA . GLN A 1 205 ? -13.786 7.339 6.663 1.00 91.38 205 GLN A CA 1
ATOM 1634 C C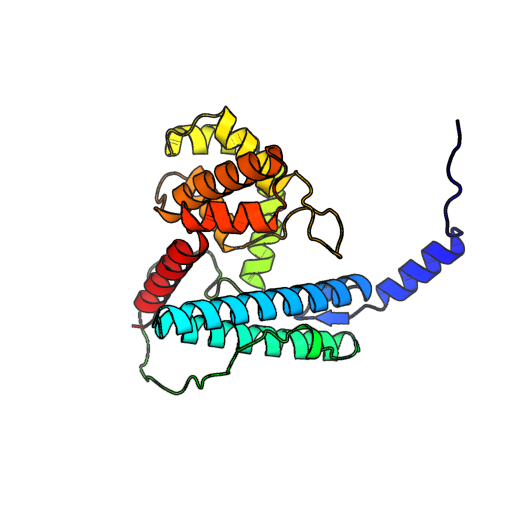 . GLN A 1 205 ? -13.054 6.616 7.794 1.00 91.38 205 GLN A C 1
ATOM 1636 O O . GLN A 1 205 ? -11.901 6.907 8.117 1.00 91.38 205 GLN A O 1
ATOM 1641 N N . GLN A 1 206 ? -13.708 5.613 8.382 1.00 92.19 206 GLN A N 1
ATOM 1642 C CA . GLN A 1 206 ? -13.114 4.846 9.479 1.00 92.19 206 GLN A CA 1
ATOM 1643 C C . GLN A 1 206 ? -11.795 4.176 9.067 1.00 92.19 206 GLN A C 1
ATOM 1645 O O . GLN A 1 206 ? -10.826 4.233 9.826 1.00 92.19 206 GLN A O 1
ATOM 1650 N N . HIS A 1 207 ? -11.730 3.620 7.852 1.00 89.88 207 HIS A N 1
ATOM 1651 C CA . HIS A 1 207 ? -10.516 2.986 7.339 1.00 89.88 207 HIS A CA 1
ATOM 1652 C C . HIS A 1 207 ? -9.371 3.976 7.135 1.00 89.88 207 HIS A C 1
ATOM 1654 O O . HIS A 1 207 ? -8.217 3.582 7.241 1.00 89.88 207 HIS A O 1
ATOM 1660 N N . ASP A 1 208 ? -9.648 5.263 6.927 1.00 94.25 208 ASP A N 1
ATOM 1661 C CA . ASP A 1 208 ? -8.600 6.281 6.812 1.00 94.25 208 ASP A CA 1
ATOM 1662 C C . ASP A 1 208 ? -7.873 6.482 8.152 1.00 94.25 208 ASP A C 1
ATOM 1664 O O . ASP A 1 208 ? -6.654 6.628 8.195 1.00 94.25 208 ASP A O 1
ATOM 1668 N N . ILE A 1 209 ? -8.605 6.420 9.269 1.00 96.88 209 ILE A N 1
ATOM 1669 C CA . ILE A 1 209 ? -8.012 6.427 10.615 1.00 96.88 209 ILE A CA 1
ATOM 1670 C C . ILE A 1 209 ? -7.315 5.094 10.909 1.00 96.88 209 ILE A C 1
ATOM 1672 O O . ILE A 1 209 ? -6.264 5.070 11.554 1.00 96.88 209 ILE A O 1
ATOM 1676 N N . THR A 1 210 ? -7.888 3.981 10.447 1.00 94.50 210 THR A N 1
ATOM 1677 C CA . THR A 1 210 ? -7.290 2.648 10.590 1.00 94.50 210 THR A CA 1
ATOM 1678 C C . THR A 1 210 ? -5.954 2.554 9.856 1.00 94.50 210 THR A C 1
ATOM 1680 O O . THR A 1 210 ? -5.031 1.985 10.429 1.00 94.50 210 THR A O 1
ATOM 1683 N N . LEU A 1 211 ? -5.808 3.176 8.678 1.00 95.69 211 LEU A N 1
ATOM 1684 C CA . LEU A 1 211 ? -4.528 3.320 7.975 1.00 95.69 211 LEU A CA 1
ATOM 1685 C C . LEU A 1 211 ? -3.475 3.948 8.893 1.00 95.69 211 LEU A C 1
ATOM 1687 O O . LEU A 1 211 ? -2.455 3.335 9.172 1.00 95.69 211 LEU A O 1
ATOM 1691 N N . LEU A 1 212 ? -3.748 5.130 9.453 1.00 97.12 212 LEU A N 1
ATOM 1692 C CA . LEU A 1 212 ? -2.785 5.831 10.315 1.00 97.12 212 LEU A CA 1
ATOM 1693 C C . LEU A 1 212 ? -2.348 4.983 11.521 1.00 97.12 212 LEU A C 1
ATOM 1695 O O . LEU A 1 212 ? -1.167 4.936 11.866 1.00 97.12 212 LEU A O 1
ATOM 1699 N N . LYS A 1 213 ? -3.293 4.279 12.153 1.00 93.88 213 LYS A N 1
ATOM 1700 C CA . LYS A 1 213 ? -3.001 3.385 13.284 1.00 93.88 213 LYS A CA 1
ATOM 1701 C C . LYS A 1 213 ? -2.219 2.143 12.863 1.00 93.88 213 LYS A C 1
ATOM 1703 O O . LYS A 1 213 ? -1.348 1.702 13.613 1.00 93.88 213 LYS A O 1
ATOM 1708 N N . HIS A 1 214 ? -2.537 1.591 11.695 1.00 94.62 214 HIS A N 1
ATOM 1709 C CA . HIS A 1 214 ? -1.853 0.447 11.108 1.00 94.62 214 HIS A CA 1
ATOM 1710 C C . HIS A 1 214 ? -0.378 0.768 10.875 1.00 94.62 214 HIS A C 1
ATOM 1712 O O . HIS A 1 214 ? 0.477 0.127 11.480 1.00 94.62 214 HIS A O 1
ATOM 1718 N N . GLU A 1 215 ? -0.097 1.827 10.116 1.00 93.94 215 GLU A N 1
ATOM 1719 C CA . GLU A 1 215 ? 1.264 2.230 9.748 1.00 93.94 215 GLU A CA 1
ATOM 1720 C C . GLU A 1 215 ? 2.113 2.574 10.976 1.00 93.94 215 GLU A C 1
ATOM 1722 O O . GLU A 1 215 ? 3.255 2.136 11.106 1.00 93.94 215 GLU A O 1
ATOM 1727 N N . LEU A 1 216 ? 1.538 3.288 11.951 1.00 95.06 216 LEU A N 1
ATOM 1728 C CA . LEU A 1 216 ? 2.242 3.599 13.196 1.00 95.06 216 LEU A CA 1
ATOM 1729 C C . LEU A 1 216 ? 2.546 2.340 14.021 1.00 95.06 216 LEU A C 1
ATOM 1731 O O . LEU A 1 216 ? 3.600 2.248 14.655 1.00 95.06 216 LEU A O 1
ATOM 1735 N N . SER A 1 217 ? 1.623 1.375 14.049 1.00 92.00 217 SER A N 1
ATOM 1736 C CA . SER A 1 217 ? 1.826 0.100 14.740 1.00 92.00 217 SER A CA 1
ATOM 1737 C C . SER A 1 217 ? 2.890 -0.747 14.047 1.00 92.00 217 SER A C 1
ATOM 1739 O O . SER A 1 217 ? 3.722 -1.339 14.732 1.00 92.00 217 SER A O 1
ATOM 1741 N N . GLU A 1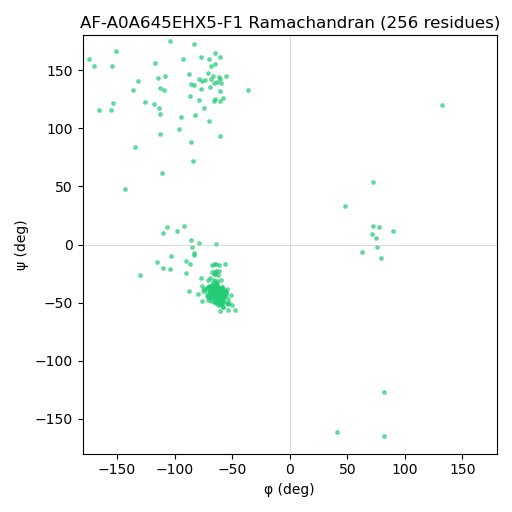 218 ? 2.863 -0.807 12.717 1.00 88.06 218 GLU A N 1
ATOM 1742 C CA . GLU A 1 218 ? 3.827 -1.542 11.901 1.00 88.06 218 GLU A CA 1
ATOM 1743 C C . GLU A 1 218 ? 5.234 -0.975 12.094 1.00 88.06 218 GLU A C 1
ATOM 1745 O O . GLU A 1 218 ? 6.129 -1.700 12.533 1.00 88.06 218 GLU A O 1
ATOM 1750 N N . LYS A 1 219 ? 5.399 0.345 11.942 1.00 94.19 219 LYS A N 1
ATOM 1751 C CA . LYS A 1 219 ? 6.652 1.053 12.231 1.00 94.19 219 LYS A CA 1
ATOM 1752 C C . LYS A 1 219 ? 7.203 0.711 13.618 1.00 94.19 219 LYS A C 1
ATOM 1754 O O . LYS A 1 219 ? 8.357 0.309 13.745 1.00 94.19 219 LYS A O 1
ATOM 1759 N N . LYS A 1 220 ? 6.376 0.826 14.665 1.00 93.25 220 LYS A N 1
ATOM 1760 C CA . LYS A 1 220 ? 6.786 0.554 16.057 1.00 93.25 220 LYS A CA 1
ATOM 1761 C C . LYS A 1 220 ? 7.211 -0.897 16.287 1.00 93.25 220 LYS A C 1
ATOM 1763 O O . LYS A 1 220 ? 7.951 -1.167 17.232 1.00 93.25 220 LYS A O 1
ATOM 1768 N N . LEU A 1 221 ? 6.705 -1.842 15.498 1.00 88.25 221 LEU A N 1
ATOM 1769 C CA . LEU A 1 221 ? 7.119 -3.243 15.554 1.00 88.25 221 LEU A CA 1
ATOM 1770 C C . LEU A 1 221 ? 8.436 -3.451 14.803 1.00 88.25 221 LEU A C 1
ATOM 1772 O O . LEU A 1 221 ? 9.330 -4.096 15.343 1.00 88.25 221 LEU A O 1
ATOM 1776 N N . VAL A 1 222 ? 8.605 -2.839 13.631 1.00 87.94 222 VAL A N 1
ATOM 1777 C CA . VAL A 1 222 ? 9.882 -2.871 12.900 1.00 87.94 222 VAL A CA 1
ATOM 1778 C C . VAL A 1 222 ? 11.015 -2.272 13.742 1.00 87.94 222 VAL A C 1
ATOM 1780 O O . VAL A 1 222 ? 12.073 -2.879 13.873 1.00 87.94 222 VAL A O 1
ATOM 1783 N N . GLU A 1 223 ? 10.775 -1.157 14.439 1.00 90.75 223 GLU A N 1
ATOM 1784 C CA . GLU A 1 223 ? 11.749 -0.553 15.368 1.00 90.75 223 GLU A CA 1
ATOM 1785 C C . GLU A 1 223 ? 12.126 -1.467 16.547 1.00 90.75 223 GLU A C 1
ATOM 1787 O O . GLU A 1 223 ? 13.199 -1.325 17.132 1.00 90.75 223 GLU A O 1
ATOM 1792 N N . LYS A 1 224 ? 11.267 -2.433 16.892 1.00 93.12 224 LYS A N 1
ATOM 1793 C CA . LYS A 1 224 ? 11.540 -3.459 17.911 1.00 93.12 224 LYS A CA 1
ATOM 1794 C C . LYS A 1 224 ? 12.286 -4.675 17.354 1.00 93.12 224 LYS A C 1
ATOM 1796 O O . LYS A 1 224 ? 12.511 -5.626 18.099 1.00 93.12 224 LYS A O 1
ATOM 1801 N N . GLY A 1 225 ? 12.665 -4.650 16.077 1.00 88.50 225 GLY A N 1
ATOM 1802 C CA . GLY A 1 225 ? 13.426 -5.705 15.412 1.00 88.50 225 GLY A CA 1
ATOM 1803 C C . GLY A 1 225 ? 12.574 -6.797 14.769 1.00 88.50 225 GLY A C 1
ATOM 1804 O O . GLY A 1 225 ? 13.124 -7.826 14.386 1.00 88.50 225 GLY A O 1
ATOM 1805 N N . PHE A 1 226 ? 11.255 -6.606 14.651 1.00 80.62 226 PHE A N 1
ATOM 1806 C CA . PHE A 1 226 ? 10.430 -7.499 13.836 1.00 80.62 226 PHE A CA 1
ATOM 1807 C C . PHE A 1 226 ? 10.719 -7.269 12.354 1.00 80.62 226 PHE A C 1
ATOM 1809 O O . PHE A 1 226 ? 10.971 -6.141 11.928 1.00 80.62 226 PHE A O 1
ATOM 1816 N N . THR A 1 227 ? 10.623 -8.330 11.556 1.00 81.31 227 THR A N 1
ATOM 1817 C CA . THR A 1 227 ? 10.652 -8.176 10.098 1.00 81.31 227 THR A CA 1
ATOM 1818 C C . THR A 1 227 ? 9.428 -7.388 9.624 1.00 81.31 227 THR A C 1
ATOM 1820 O O . THR A 1 227 ? 8.374 -7.416 10.268 1.00 81.31 227 THR A O 1
ATOM 1823 N N . GLN A 1 228 ? 9.532 -6.732 8.464 1.00 76.06 228 GLN A N 1
ATOM 1824 C CA . GLN A 1 228 ? 8.421 -5.991 7.853 1.00 76.06 228 GLN A CA 1
ATOM 1825 C C . GLN A 1 228 ? 7.150 -6.857 7.750 1.00 76.06 228 GLN A C 1
ATOM 1827 O O . GLN A 1 228 ? 6.060 -6.433 8.122 1.00 76.06 228 GLN A O 1
ATOM 1832 N N . SER A 1 229 ? 7.301 -8.120 7.335 1.00 70.69 229 SER A N 1
ATOM 1833 C CA . SER A 1 229 ? 6.188 -9.070 7.203 1.00 70.69 229 SER A CA 1
ATOM 1834 C C . SER A 1 229 ? 5.531 -9.418 8.545 1.00 70.69 229 SER A C 1
ATOM 1836 O O . SER A 1 229 ? 4.305 -9.460 8.648 1.00 70.69 229 SER A O 1
ATOM 1838 N N . GLU A 1 230 ? 6.318 -9.664 9.595 1.00 73.38 230 GLU A N 1
ATOM 1839 C CA . GLU A 1 230 ? 5.776 -9.957 10.928 1.00 73.38 230 GLU A CA 1
ATOM 1840 C C . GLU A 1 230 ? 5.080 -8.740 11.535 1.00 73.38 230 GLU A C 1
ATOM 1842 O O . GLU A 1 230 ? 4.008 -8.879 12.135 1.00 73.38 230 GLU A O 1
ATOM 1847 N N . ALA A 1 231 ? 5.680 -7.561 11.362 1.00 80.06 231 ALA A N 1
ATOM 1848 C CA . ALA A 1 231 ? 5.111 -6.293 11.782 1.00 80.06 231 ALA A CA 1
ATOM 1849 C C . ALA A 1 231 ? 3.763 -6.052 11.091 1.00 80.06 231 ALA A C 1
ATOM 1851 O O . ALA A 1 231 ? 2.774 -5.799 11.781 1.00 80.06 231 ALA A O 1
ATOM 1852 N N . HIS A 1 232 ? 3.689 -6.260 9.775 1.00 80.00 232 HIS A N 1
ATOM 1853 C CA . HIS A 1 232 ? 2.463 -6.116 8.994 1.00 80.00 232 HIS A CA 1
ATOM 1854 C C . HIS A 1 232 ? 1.358 -7.082 9.426 1.00 80.00 232 HIS A C 1
ATOM 1856 O O . HIS A 1 232 ? 0.201 -6.692 9.613 1.00 80.00 232 HIS A O 1
ATOM 1862 N N . ILE A 1 233 ? 1.696 -8.356 9.659 1.00 74.25 233 ILE A N 1
ATOM 1863 C CA . ILE A 1 233 ? 0.737 -9.358 10.147 1.00 74.25 233 ILE A CA 1
ATOM 1864 C C . ILE A 1 233 ? 0.182 -8.953 11.517 1.00 74.25 233 ILE A C 1
ATOM 1866 O O . ILE A 1 233 ? -1.013 -9.109 11.776 1.00 74.25 233 ILE A O 1
ATOM 1870 N N . GLN A 1 234 ? 1.031 -8.459 12.418 1.00 72.56 234 GLN A N 1
ATOM 1871 C CA . GLN A 1 234 ? 0.604 -8.040 13.751 1.00 72.56 234 GLN A CA 1
ATOM 1872 C C . GLN A 1 234 ? -0.212 -6.744 13.720 1.00 72.56 234 GLN A C 1
ATOM 1874 O O . GLN A 1 234 ? -1.273 -6.693 14.345 1.00 72.56 234 GLN A O 1
ATOM 1879 N N . ALA A 1 235 ? 0.220 -5.740 12.956 1.00 76.00 235 ALA A N 1
ATOM 1880 C CA . ALA A 1 235 ? -0.522 -4.501 12.755 1.00 76.00 235 ALA A CA 1
ATOM 1881 C C . ALA A 1 235 ? -1.901 -4.785 12.140 1.00 76.00 235 ALA A C 1
ATOM 1883 O O . ALA A 1 235 ? -2.909 -4.318 12.663 1.00 76.00 235 ALA A O 1
ATOM 1884 N N . SER A 1 236 ? -1.978 -5.660 11.131 1.00 73.75 236 SER A N 1
ATOM 1885 C CA . SER A 1 236 ? -3.231 -6.102 10.496 1.00 73.75 236 SER A CA 1
ATOM 1886 C C . SER A 1 236 ? -4.210 -6.784 11.455 1.00 73.75 236 SER A C 1
ATOM 1888 O O . SER A 1 236 ? -5.422 -6.707 11.253 1.00 73.75 236 SER A O 1
ATOM 1890 N N . LYS A 1 237 ? -3.721 -7.473 12.497 1.00 75.06 237 LYS A N 1
ATOM 1891 C CA . LYS A 1 237 ? -4.594 -8.096 13.509 1.00 75.06 237 LYS A CA 1
ATOM 1892 C C . LYS A 1 237 ? -5.312 -7.051 14.361 1.00 75.06 237 LYS A C 1
ATOM 1894 O O . LYS A 1 237 ? -6.458 -7.280 14.736 1.00 75.06 237 LYS A O 1
ATOM 1899 N N . ALA A 1 238 ? -4.643 -5.941 14.670 1.00 77.06 238 ALA A N 1
ATOM 1900 C CA . ALA A 1 238 ? -5.204 -4.857 15.475 1.00 77.06 238 ALA A CA 1
ATOM 1901 C C . ALA A 1 238 ? -5.975 -3.832 14.625 1.00 77.06 238 ALA A C 1
ATOM 1903 O O . ALA A 1 238 ? -7.041 -3.371 15.026 1.00 77.06 238 ALA A O 1
ATOM 1904 N N . TYR A 1 239 ? -5.448 -3.507 13.445 1.00 86.62 239 TYR A N 1
ATOM 1905 C CA . TYR A 1 239 ? -5.913 -2.452 12.549 1.00 86.62 239 TYR A CA 1
ATOM 1906 C C . TYR A 1 239 ? -5.962 -2.999 11.123 1.00 86.62 239 TYR A C 1
ATOM 1908 O O . TYR A 1 239 ? -5.014 -2.871 10.350 1.00 86.62 239 TYR A O 1
ATOM 1916 N N . ASN A 1 240 ? -7.056 -3.672 10.774 1.00 85.12 240 ASN A N 1
ATOM 1917 C CA . ASN A 1 240 ? -7.171 -4.351 9.486 1.00 85.12 240 ASN A CA 1
ATOM 1918 C C . ASN A 1 240 ? -7.628 -3.386 8.383 1.00 85.12 240 ASN A C 1
ATOM 1920 O O . ASN A 1 240 ? -8.771 -3.454 7.925 1.00 85.12 240 ASN A O 1
ATOM 1924 N N . TYR A 1 241 ? -6.725 -2.490 7.973 1.00 85.00 241 TYR A N 1
ATOM 1925 C CA . TYR A 1 241 ? -6.990 -1.488 6.940 1.00 85.00 241 TYR A CA 1
ATOM 1926 C C . TYR A 1 241 ? -7.546 -2.124 5.661 1.00 85.00 241 TYR A C 1
ATOM 1928 O O . TYR A 1 241 ? -8.627 -1.747 5.218 1.00 85.00 241 TYR A O 1
ATOM 1936 N N . ALA A 1 242 ? -6.882 -3.167 5.152 1.00 73.00 242 ALA A N 1
ATOM 1937 C CA . ALA A 1 242 ? -7.281 -3.858 3.926 1.00 73.00 242 ALA A CA 1
ATOM 1938 C C . ALA A 1 242 ? -8.731 -4.376 3.967 1.00 73.00 242 ALA A C 1
ATOM 1940 O O . ALA A 1 242 ? -9.466 -4.263 2.990 1.00 73.00 242 ALA A O 1
ATOM 1941 N N . LYS A 1 243 ? -9.179 -4.924 5.105 1.00 77.25 243 LYS A N 1
ATOM 1942 C CA . LYS A 1 243 ? -10.556 -5.418 5.253 1.00 77.25 243 LYS A CA 1
ATOM 1943 C C . LYS A 1 243 ? -11.583 -4.287 5.260 1.00 77.25 243 LYS A C 1
ATOM 1945 O O . LYS A 1 243 ? -12.670 -4.439 4.698 1.00 77.25 243 LYS A O 1
ATOM 1950 N N . GLU A 1 244 ? -11.293 -3.196 5.963 1.00 79.69 244 GLU A N 1
ATOM 1951 C CA . GLU A 1 244 ? -12.214 -2.059 6.052 1.00 79.69 244 GLU A CA 1
ATOM 1952 C C . GLU A 1 244 ? -12.321 -1.331 4.709 1.00 79.69 244 GLU A C 1
ATOM 1954 O O . GLU A 1 244 ? -13.417 -0.992 4.266 1.00 79.69 244 GLU A O 1
ATOM 1959 N N . GLU A 1 245 ? -11.191 -1.188 4.031 1.00 79.38 245 GLU A N 1
ATOM 1960 C CA . GLU A 1 245 ? -11.063 -0.600 2.706 1.00 79.38 245 GLU A CA 1
ATOM 1961 C C . GLU A 1 245 ? -11.798 -1.453 1.652 1.00 79.38 245 GLU A C 1
ATOM 1963 O O . GLU A 1 245 ? -12.679 -0.945 0.953 1.00 79.38 245 GLU A O 1
ATOM 1968 N N . GLU A 1 246 ? -11.611 -2.780 1.643 1.00 68.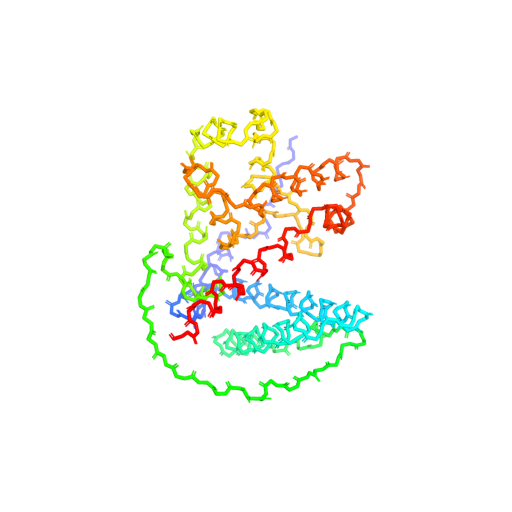88 246 GLU A N 1
ATOM 1969 C CA . GLU A 1 246 ? -12.385 -3.671 0.768 1.00 68.88 246 GLU A CA 1
ATOM 1970 C C . GLU A 1 246 ? -13.893 -3.547 1.015 1.00 68.88 246 GLU A C 1
ATOM 1972 O O . GLU A 1 246 ? -14.681 -3.513 0.065 1.00 68.88 246 GLU A O 1
ATOM 1977 N N . LYS A 1 247 ? -14.321 -3.463 2.280 1.00 73.56 247 LYS A N 1
ATOM 1978 C CA . LYS A 1 247 ? -15.736 -3.280 2.616 1.00 73.56 247 LYS A CA 1
ATOM 1979 C C . LYS A 1 247 ? -16.266 -1.965 2.044 1.00 73.56 247 LYS A C 1
ATOM 1981 O O . LYS A 1 247 ? -17.338 -1.976 1.435 1.00 73.56 247 LYS A O 1
ATOM 1986 N N . TYR A 1 248 ? -15.513 -0.878 2.185 1.00 77.31 248 TYR A N 1
ATOM 1987 C CA . TYR A 1 248 ? -15.867 0.437 1.659 1.00 77.31 248 TYR A CA 1
ATOM 1988 C C . TYR A 1 248 ? -16.032 0.407 0.134 1.00 77.31 248 TYR A C 1
ATOM 1990 O O . TYR A 1 248 ? -17.103 0.740 -0.381 1.00 77.31 248 TYR A O 1
ATOM 1998 N N . TYR A 1 249 ? -15.041 -0.102 -0.604 1.00 69.62 249 TYR A N 1
ATOM 1999 C CA . TYR A 1 249 ? -15.149 -0.196 -2.062 1.00 69.62 249 TYR A CA 1
ATOM 2000 C C . TYR A 1 249 ? -16.179 -1.232 -2.516 1.00 69.62 249 TYR A C 1
ATOM 2002 O O . TYR A 1 249 ? -16.797 -1.064 -3.567 1.00 69.62 249 TYR A O 1
ATOM 2010 N N . ALA A 1 250 ? -16.430 -2.292 -1.745 1.00 67.19 250 ALA A N 1
ATOM 2011 C CA . ALA A 1 250 ? -17.508 -3.233 -2.029 1.00 67.19 250 ALA A CA 1
ATOM 2012 C C . ALA A 1 250 ? -18.891 -2.589 -1.856 1.00 67.19 250 ALA A C 1
ATOM 2014 O O . ALA A 1 250 ? -19.788 -2.878 -2.647 1.00 67.19 250 ALA A O 1
ATOM 2015 N N . GLU A 1 251 ? -19.085 -1.737 -0.850 1.00 68.00 251 GLU A N 1
ATOM 2016 C CA . GLU A 1 251 ? -20.324 -0.982 -0.627 1.00 68.00 251 GLU A CA 1
ATOM 2017 C C . GLU A 1 251 ? -20.541 0.063 -1.715 1.00 68.00 251 GLU A C 1
ATOM 2019 O O . GLU A 1 251 ? -21.586 0.054 -2.365 1.00 68.00 251 GLU A O 1
ATOM 2024 N N . ILE A 1 252 ? -19.517 0.853 -2.023 1.00 61.81 252 ILE A N 1
ATOM 2025 C CA . ILE A 1 252 ? -19.459 1.736 -3.194 1.00 61.81 252 ILE A CA 1
ATOM 2026 C C . ILE A 1 252 ? -19.880 0.968 -4.449 1.00 61.81 252 ILE A C 1
ATOM 2028 O O . ILE A 1 252 ? -20.883 1.296 -5.082 1.00 61.81 252 ILE A O 1
ATOM 2032 N N . ASN A 1 253 ? -19.216 -0.147 -4.759 1.00 54.69 253 ASN A N 1
ATOM 2033 C CA . ASN A 1 253 ? -19.526 -0.964 -5.932 1.00 54.69 253 ASN A CA 1
ATOM 2034 C C . ASN A 1 253 ? -20.927 -1.609 -5.892 1.00 54.69 253 ASN A C 1
ATOM 2036 O O . ASN A 1 253 ? -21.467 -1.954 -6.946 1.00 54.69 253 ASN A O 1
ATOM 2040 N N . LYS A 1 254 ? -21.536 -1.797 -4.711 1.00 49.47 254 LYS A N 1
ATOM 2041 C CA . LYS A 1 254 ? -22.947 -2.210 -4.569 1.00 49.47 254 LYS A CA 1
ATOM 2042 C C . LYS A 1 254 ? -23.900 -1.056 -4.879 1.00 49.47 254 LYS A C 1
ATOM 2044 O O . LYS A 1 254 ? -24.930 -1.297 -5.505 1.00 49.47 254 LYS A O 1
ATOM 2049 N N . HIS A 1 255 ? -23.562 0.169 -4.485 1.00 41.44 255 HIS A N 1
ATOM 2050 C CA . HIS A 1 255 ? -24.337 1.370 -4.802 1.00 41.44 255 HIS A CA 1
ATOM 2051 C C . HIS A 1 255 ? -24.236 1.751 -6.289 1.00 41.44 255 HIS A C 1
ATOM 2053 O O . HIS A 1 255 ? -25.238 2.159 -6.866 1.00 41.44 255 HIS A O 1
ATOM 2059 N N . TYR A 1 256 ? -23.110 1.454 -6.952 1.00 32.84 256 TYR A N 1
ATOM 2060 C CA . TYR A 1 256 ? -22.949 1.552 -8.414 1.00 32.84 256 TYR A CA 1
ATOM 2061 C C . TYR A 1 256 ? -23.557 0.372 -9.209 1.00 32.84 256 TYR A C 1
ATOM 2063 O O . TYR A 1 256 ? -23.451 0.336 -10.435 1.00 32.84 256 TYR A O 1
ATOM 2071 N N . LYS A 1 257 ? -24.184 -0.609 -8.535 1.00 30.55 257 LYS A N 1
ATOM 2072 C CA . LYS A 1 257 ? -24.843 -1.788 -9.141 1.00 30.55 257 LYS A CA 1
ATOM 2073 C C . LYS A 1 257 ? -26.364 -1.650 -9.314 1.00 30.55 257 LYS A C 1
ATOM 2075 O O . LYS A 1 257 ? -27.017 -2.659 -9.598 1.00 30.55 257 LYS A O 1
ATOM 2080 N N . LYS A 1 258 ? -26.928 -0.451 -9.153 1.00 30.05 258 LYS A N 1
ATOM 2081 C CA . LYS A 1 258 ? -28.303 -0.159 -9.582 1.00 30.05 258 LYS A CA 1
ATOM 2082 C C . LYS A 1 258 ? -28.317 0.488 -10.957 1.00 30.05 258 LYS A C 1
ATOM 2084 O O . LYS A 1 258 ? -27.453 1.346 -11.240 1.00 30.05 258 LYS A O 1
#